Protein AF-A0A962H9C7-F1 (afdb_monomer_lite)

Structure (mmCIF, N/CA/C/O backbone):
data_AF-A0A962H9C7-F1
#
_entry.id   AF-A0A962H9C7-F1
#
loop_
_atom_site.group_PDB
_atom_site.id
_atom_site.type_symbol
_atom_site.label_atom_id
_atom_site.label_alt_id
_atom_site.label_comp_id
_atom_site.label_asym_id
_atom_site.label_entity_id
_atom_site.label_seq_id
_atom_site.pdbx_PDB_ins_code
_atom_site.Cartn_x
_atom_site.Cartn_y
_atom_site.Cartn_z
_atom_site.occupancy
_atom_site.B_iso_or_equiv
_atom_site.auth_seq_id
_atom_site.auth_comp_id
_atom_site.auth_asym_id
_atom_site.auth_atom_id
_atom_site.pdbx_PDB_model_num
ATOM 1 N N . MET A 1 1 ? 4.662 0.613 -4.940 1.00 43.31 1 MET A N 1
ATOM 2 C CA . MET A 1 1 ? 5.338 1.648 -4.141 1.00 43.31 1 MET A CA 1
ATOM 3 C C . MET A 1 1 ? 4.739 1.612 -2.751 1.00 43.31 1 MET A C 1
ATOM 5 O O . MET A 1 1 ? 3.726 2.245 -2.484 1.00 43.31 1 MET A O 1
ATOM 9 N N . GLN A 1 2 ? 5.362 0.805 -1.907 1.00 42.75 2 GLN A N 1
ATOM 10 C CA . GLN A 1 2 ? 5.031 0.553 -0.507 1.00 42.75 2 GLN A CA 1
ATOM 11 C C . GLN A 1 2 ? 5.562 1.663 0.417 1.00 42.75 2 GLN A C 1
ATOM 13 O O . GLN A 1 2 ? 6.045 1.460 1.514 1.00 42.75 2 GLN A O 1
ATOM 18 N N . LEU A 1 3 ? 5.630 2.876 -0.120 1.00 45.88 3 LEU A N 1
ATOM 19 C CA . LEU A 1 3 ? 6.531 3.913 0.368 1.00 45.88 3 LEU A CA 1
ATOM 20 C C . LEU A 1 3 ? 5.908 5.288 0.253 1.00 45.88 3 LEU A C 1
ATOM 22 O O . LEU A 1 3 ? 6.649 6.253 0.153 1.00 45.88 3 LEU A O 1
ATOM 26 N N . ALA A 1 4 ? 4.581 5.410 0.213 1.00 46.88 4 ALA A N 1
ATOM 27 C CA . ALA A 1 4 ? 3.961 6.730 0.154 1.00 46.88 4 ALA A CA 1
ATOM 28 C C . ALA A 1 4 ? 4.518 7.604 1.291 1.00 46.88 4 ALA A C 1
ATOM 30 O O . ALA A 1 4 ? 5.202 8.576 1.006 1.00 46.88 4 ALA A O 1
ATOM 31 N N . ALA A 1 5 ? 4.433 7.161 2.546 1.00 45.62 5 ALA A N 1
ATOM 32 C CA . ALA A 1 5 ? 4.941 7.929 3.683 1.00 45.62 5 ALA A CA 1
ATOM 33 C C . ALA A 1 5 ? 6.451 8.266 3.601 1.00 45.62 5 ALA A C 1
ATOM 35 O O . ALA A 1 5 ? 6.823 9.436 3.620 1.00 45.62 5 ALA A O 1
ATOM 36 N N . LEU A 1 6 ? 7.341 7.274 3.444 1.00 50.47 6 LEU A N 1
ATOM 37 C CA . LEU A 1 6 ? 8.797 7.524 3.454 1.00 50.47 6 LEU A CA 1
ATOM 38 C C . LEU A 1 6 ? 9.328 8.199 2.181 1.00 50.47 6 LEU A C 1
ATOM 40 O O . LEU A 1 6 ? 10.332 8.905 2.233 1.00 50.47 6 LEU A O 1
ATOM 44 N N . SER A 1 7 ? 8.684 7.989 1.032 1.00 49.22 7 SER A N 1
ATOM 45 C CA . SER A 1 7 ? 9.088 8.647 -0.216 1.00 49.22 7 SER A CA 1
ATOM 46 C C . SER A 1 7 ? 8.505 10.047 -0.379 1.00 49.22 7 SER A C 1
ATOM 48 O O . SER A 1 7 ? 9.109 10.834 -1.101 1.00 49.22 7 SER A O 1
ATOM 50 N N . ILE A 1 8 ? 7.385 10.361 0.287 1.00 48.28 8 ILE A N 1
ATOM 51 C CA . ILE A 1 8 ? 6.852 11.728 0.402 1.00 48.28 8 ILE A CA 1
ATOM 52 C C . ILE A 1 8 ? 7.796 12.585 1.253 1.00 48.28 8 ILE A C 1
ATOM 54 O O . ILE A 1 8 ? 8.025 13.743 0.925 1.00 48.28 8 ILE A O 1
ATOM 58 N N . LEU A 1 9 ? 8.408 12.011 2.295 1.00 54.78 9 LEU A N 1
ATOM 59 C CA . LEU A 1 9 ? 9.358 12.725 3.158 1.00 54.78 9 LEU A CA 1
ATOM 60 C C . LEU A 1 9 ? 10.693 13.064 2.479 1.00 54.78 9 LEU A C 1
ATOM 62 O O . LEU A 1 9 ? 11.450 13.886 2.992 1.00 54.78 9 LEU A O 1
ATOM 66 N N . ARG A 1 10 ? 11.013 12.448 1.335 1.00 65.38 10 ARG A N 1
ATOM 67 C CA . ARG A 1 10 ? 12.247 12.740 0.601 1.00 65.38 10 ARG A CA 1
ATOM 68 C C . ARG A 1 10 ? 11.927 13.702 -0.535 1.00 65.38 10 ARG A C 1
ATOM 70 O O . ARG A 1 10 ? 11.278 13.308 -1.503 1.00 65.38 10 ARG A O 1
ATOM 77 N N . SER A 1 11 ? 12.403 14.944 -0.438 1.00 67.31 11 SER A N 1
ATOM 78 C CA . SER A 1 11 ? 12.311 15.888 -1.552 1.00 67.31 11 SER A CA 1
ATOM 79 C C . SER A 1 11 ? 12.990 15.271 -2.776 1.00 67.31 11 SER A C 1
ATOM 81 O O . SER A 1 11 ? 14.157 14.873 -2.748 1.00 67.31 11 SER A O 1
ATOM 83 N N . LYS A 1 12 ? 12.218 15.097 -3.848 1.00 77.19 12 LYS A N 1
ATOM 84 C CA . LYS A 1 12 ? 12.740 14.578 -5.108 1.00 77.19 12 LYS A CA 1
ATOM 85 C C . LYS A 1 12 ? 13.135 15.757 -5.975 1.00 77.19 12 LYS A C 1
ATOM 87 O O . LYS A 1 12 ? 12.318 16.637 -6.234 1.00 77.19 12 LYS A O 1
ATOM 92 N N . GLN A 1 13 ? 14.386 15.761 -6.412 1.00 86.19 13 GLN A N 1
ATOM 93 C CA . GLN A 1 13 ? 14.868 16.752 -7.361 1.00 86.19 13 GLN A CA 1
ATOM 94 C C . GLN A 1 13 ? 14.369 16.404 -8.762 1.00 86.19 13 GLN A C 1
ATOM 96 O O . GLN A 1 13 ? 14.328 15.231 -9.147 1.00 86.19 13 GLN A O 1
ATOM 101 N N . TRP A 1 14 ? 13.982 17.437 -9.501 1.00 88.06 14 TRP A N 1
ATOM 102 C CA . TRP A 1 14 ? 13.680 17.336 -10.920 1.00 88.06 14 TRP A CA 1
ATOM 103 C C . TRP A 1 14 ? 14.985 17.451 -11.701 1.00 88.06 14 TRP A C 1
ATOM 105 O O . TRP A 1 14 ? 15.757 18.382 -11.486 1.00 88.06 14 TRP A O 1
ATOM 115 N N . VAL A 1 15 ? 15.244 16.482 -12.570 1.00 92.19 15 VAL A N 1
ATOM 116 C CA . VAL A 1 15 ? 16.467 16.370 -13.373 1.00 92.19 15 VAL A CA 1
ATOM 117 C C . VAL A 1 15 ? 16.046 16.280 -14.839 1.00 92.19 15 VAL A C 1
ATOM 119 O O . VAL A 1 15 ? 15.012 15.663 -15.113 1.00 92.19 15 VAL A O 1
ATOM 122 N N . PRO A 1 16 ? 16.779 16.892 -15.785 1.00 94.69 16 PRO A N 1
ATOM 123 C CA . PRO A 1 16 ? 16.483 16.740 -17.205 1.00 94.69 16 PRO A CA 1
ATOM 124 C C . PRO A 1 16 ? 16.460 15.264 -17.613 1.00 94.69 16 PRO A C 1
ATOM 126 O O . PRO A 1 16 ? 17.239 14.451 -17.112 1.00 94.69 16 PRO A O 1
ATOM 129 N N . LEU A 1 17 ? 15.545 14.929 -18.517 1.00 92.94 17 LEU A N 1
ATOM 130 C CA . LEU A 1 17 ? 15.476 13.607 -19.125 1.00 92.94 17 LEU A CA 1
ATOM 131 C C . LEU A 1 17 ? 16.722 13.381 -19.998 1.00 92.94 17 LEU A C 1
ATOM 133 O O . LEU A 1 17 ? 17.043 14.226 -20.834 1.00 92.94 17 LEU A O 1
ATOM 137 N N . THR A 1 18 ? 17.423 12.259 -19.825 1.00 93.19 18 THR A N 1
ATOM 138 C CA . THR A 1 18 ? 18.631 11.944 -20.603 1.00 93.19 18 THR A CA 1
ATOM 139 C C . THR A 1 18 ? 18.366 10.879 -21.668 1.00 93.19 18 THR A C 1
ATOM 141 O O . THR A 1 18 ? 17.388 10.130 -21.609 1.00 93.19 18 THR A O 1
ATOM 144 N N . ALA A 1 19 ? 19.264 10.775 -22.654 1.00 92.50 19 ALA A N 1
ATOM 145 C CA . ALA A 1 19 ? 19.220 9.697 -23.643 1.00 92.50 19 ALA A CA 1
ATOM 146 C C . ALA A 1 19 ? 19.352 8.307 -22.985 1.00 92.50 19 ALA A C 1
ATOM 148 O O . ALA A 1 19 ? 18.688 7.360 -23.407 1.00 92.50 19 ALA A O 1
ATOM 149 N N . ASP A 1 20 ? 20.135 8.197 -21.908 1.00 92.50 20 ASP A N 1
ATOM 150 C CA . ASP A 1 20 ? 20.288 6.960 -21.131 1.00 92.50 20 ASP A CA 1
ATOM 151 C C . ASP A 1 20 ? 18.972 6.501 -20.491 1.00 92.50 20 ASP A C 1
ATOM 153 O O . ASP A 1 20 ? 18.710 5.304 -20.367 1.00 92.50 20 ASP A O 1
ATOM 157 N N . ASP A 1 21 ? 18.100 7.437 -20.118 1.00 91.38 21 ASP A N 1
ATOM 158 C CA . ASP A 1 21 ? 16.788 7.088 -19.587 1.00 91.38 21 ASP A CA 1
ATOM 159 C C . ASP A 1 21 ? 15.929 6.420 -20.664 1.00 91.38 21 ASP A C 1
ATOM 161 O O . ASP A 1 21 ? 15.317 5.380 -20.408 1.00 91.38 21 ASP A O 1
ATOM 165 N N . LEU A 1 22 ? 15.932 6.965 -21.883 1.00 91.12 22 LEU A N 1
ATOM 166 C CA . LEU A 1 22 ? 15.202 6.402 -23.020 1.00 91.12 22 LEU A CA 1
ATOM 167 C C . LEU A 1 22 ? 15.725 5.010 -23.389 1.00 91.12 22 LEU A C 1
ATOM 169 O O . LEU A 1 22 ? 14.931 4.087 -23.558 1.00 91.12 22 LEU A O 1
ATOM 173 N N . THR A 1 23 ? 17.047 4.823 -23.428 1.00 90.56 23 THR A N 1
ATOM 174 C CA . THR A 1 23 ? 17.629 3.499 -23.700 1.00 90.56 23 THR A CA 1
ATOM 175 C C . THR A 1 23 ? 17.306 2.498 -22.590 1.00 90.56 23 THR A C 1
ATOM 177 O O . THR A 1 23 ? 17.011 1.334 -22.873 1.00 90.56 23 THR A O 1
ATOM 180 N N . SER A 1 24 ? 17.292 2.931 -21.325 1.00 90.38 24 SER A N 1
ATOM 181 C CA . SER A 1 24 ? 16.884 2.080 -20.203 1.00 90.38 24 SER A CA 1
ATOM 182 C C . SER A 1 24 ? 15.410 1.674 -20.296 1.00 90.38 24 SER A C 1
ATOM 184 O O . SER A 1 24 ? 15.070 0.515 -20.042 1.00 90.38 24 SER A O 1
ATOM 186 N N . LEU A 1 25 ? 14.547 2.604 -20.718 1.00 91.81 25 LEU A N 1
ATOM 187 C CA . LEU A 1 25 ? 13.123 2.373 -20.912 1.00 91.81 25 LEU A CA 1
ATOM 188 C C . LEU A 1 25 ? 12.875 1.362 -22.030 1.00 91.81 25 LEU A C 1
ATOM 190 O O . LEU A 1 25 ? 12.051 0.467 -21.864 1.00 91.81 25 LEU A O 1
ATOM 194 N N . ASP A 1 26 ? 13.616 1.461 -23.127 1.00 91.00 26 ASP A N 1
ATOM 195 C CA . ASP A 1 26 ? 13.499 0.544 -24.258 1.00 91.00 26 ASP A CA 1
ATOM 196 C C . ASP A 1 26 ? 14.028 -0.858 -23.898 1.00 91.00 26 ASP A C 1
ATOM 198 O O . ASP A 1 26 ? 13.371 -1.870 -24.158 1.00 91.00 26 ASP A O 1
ATOM 202 N N . ARG A 1 27 ? 15.168 -0.936 -23.194 1.00 91.25 27 ARG A N 1
ATOM 203 C CA . ARG A 1 27 ? 15.789 -2.206 -22.779 1.00 91.25 27 ARG A CA 1
ATOM 204 C C . ARG A 1 27 ? 14.982 -2.956 -21.719 1.00 91.25 27 ARG A C 1
ATOM 206 O O . ARG A 1 27 ? 14.901 -4.186 -21.745 1.00 91.25 27 ARG A O 1
ATOM 213 N N . GLU A 1 28 ? 14.432 -2.242 -20.740 1.00 94.25 28 GLU A N 1
ATOM 214 C CA . GLU A 1 28 ? 13.771 -2.845 -19.577 1.00 94.25 28 GLU A CA 1
ATOM 215 C C . GLU A 1 28 ? 12.245 -2.723 -19.598 1.00 94.25 28 GLU A C 1
ATOM 217 O O . GLU A 1 28 ? 11.568 -3.379 -18.798 1.00 94.25 28 GLU A O 1
ATOM 222 N N . GLY A 1 29 ? 11.681 -1.950 -20.527 1.00 92.00 29 GLY A N 1
ATOM 223 C CA . GLY A 1 29 ? 10.255 -1.637 -20.587 1.00 92.00 29 GLY A CA 1
ATOM 224 C C . GLY A 1 29 ? 9.371 -2.875 -20.657 1.00 92.00 29 GLY A C 1
ATOM 225 O O . GLY A 1 29 ? 8.399 -2.971 -19.911 1.00 92.00 29 GLY A O 1
ATOM 226 N N . ALA A 1 30 ? 9.745 -3.883 -21.451 1.00 91.56 30 ALA A N 1
ATOM 227 C CA . ALA A 1 30 ? 9.004 -5.144 -21.532 1.00 91.56 30 ALA A CA 1
ATOM 228 C C . ALA A 1 30 ? 8.999 -5.918 -20.196 1.00 91.56 30 ALA A C 1
ATOM 230 O O . ALA A 1 30 ? 7.971 -6.464 -19.782 1.00 91.56 30 ALA A O 1
ATOM 231 N N . ARG A 1 31 ? 10.129 -5.929 -19.472 1.00 90.88 31 ARG A N 1
ATOM 232 C CA . ARG A 1 31 ? 10.239 -6.576 -18.151 1.00 90.88 31 ARG A CA 1
ATOM 233 C C . ARG A 1 31 ? 9.429 -5.822 -17.097 1.00 90.88 31 ARG A C 1
ATOM 235 O O . ARG A 1 31 ? 8.722 -6.454 -16.305 1.00 90.88 31 ARG A O 1
ATOM 242 N N . GLY A 1 32 ? 9.501 -4.490 -17.114 1.00 90.75 32 GLY A N 1
ATOM 243 C CA . GLY A 1 32 ? 8.698 -3.611 -16.266 1.00 90.75 32 GLY A CA 1
ATOM 244 C C . GLY A 1 32 ? 7.202 -3.784 -16.525 1.00 90.75 32 GLY A C 1
ATOM 245 O O . GLY A 1 32 ? 6.432 -3.963 -15.584 1.00 90.75 32 GLY A O 1
ATOM 246 N N . LEU A 1 33 ? 6.788 -3.842 -17.793 1.00 92.81 33 LEU A N 1
ATOM 247 C CA . LEU A 1 33 ? 5.394 -4.021 -18.197 1.00 92.81 33 LEU A CA 1
ATOM 248 C C . LEU A 1 33 ? 4.822 -5.360 -17.720 1.00 92.81 33 LEU A C 1
ATOM 250 O O . LEU A 1 33 ? 3.716 -5.398 -17.168 1.00 92.81 33 LEU A O 1
ATOM 254 N N . ASN A 1 34 ? 5.578 -6.449 -17.885 1.00 92.25 34 ASN A N 1
ATOM 255 C CA . ASN A 1 34 ? 5.168 -7.763 -17.397 1.00 92.25 34 ASN A CA 1
ATOM 256 C C . ASN A 1 34 ? 4.991 -7.747 -15.867 1.00 92.25 34 ASN A C 1
ATOM 258 O O . ASN A 1 34 ? 3.964 -8.186 -15.349 1.00 92.25 34 ASN A O 1
ATOM 262 N N . ASN A 1 35 ? 5.940 -7.152 -15.133 1.00 89.88 35 ASN A N 1
ATOM 263 C CA . ASN A 1 35 ? 5.831 -7.044 -13.678 1.00 89.88 35 ASN A CA 1
ATOM 264 C C . ASN A 1 35 ? 4.650 -6.161 -13.231 1.00 89.88 35 ASN A C 1
ATOM 266 O O . ASN A 1 35 ? 3.899 -6.535 -12.330 1.00 89.88 35 ASN A O 1
ATOM 270 N N . ALA A 1 36 ? 4.440 -5.017 -13.886 1.00 89.81 36 ALA A N 1
ATOM 271 C CA . ALA A 1 36 ? 3.330 -4.115 -13.590 1.00 89.81 36 ALA A CA 1
ATOM 272 C C . ALA A 1 36 ? 1.969 -4.804 -13.786 1.00 89.81 36 ALA A C 1
ATOM 274 O O . ALA A 1 36 ? 1.059 -4.645 -12.967 1.00 89.81 36 ALA A O 1
ATOM 275 N N . THR A 1 37 ? 1.851 -5.601 -14.853 1.00 88.06 37 THR A N 1
ATOM 276 C CA . THR A 1 37 ? 0.629 -6.328 -15.218 1.00 88.06 37 THR A CA 1
ATOM 277 C C . THR A 1 37 ? 0.349 -7.487 -14.271 1.00 88.06 37 THR A C 1
ATOM 279 O O . THR A 1 37 ? -0.762 -7.609 -13.757 1.00 88.06 37 THR A O 1
ATOM 282 N N . MET A 1 38 ? 1.353 -8.328 -14.022 1.00 84.88 38 MET A N 1
ATOM 283 C CA . MET A 1 38 ? 1.187 -9.529 -13.208 1.00 84.88 38 MET A CA 1
ATOM 284 C C . MET A 1 38 ? 1.080 -9.221 -11.720 1.00 84.88 38 MET A C 1
ATOM 286 O O . MET A 1 38 ? 0.366 -9.926 -11.008 1.00 84.88 38 MET A O 1
ATOM 290 N N . HIS A 1 39 ? 1.778 -8.191 -11.242 1.00 84.56 39 HIS A N 1
ATOM 291 C CA . HIS A 1 39 ? 1.959 -7.997 -9.813 1.00 84.56 39 HIS A CA 1
ATOM 292 C C . HIS A 1 39 ? 1.434 -6.656 -9.301 1.00 84.56 39 HIS A C 1
ATOM 294 O O . HIS A 1 39 ? 0.518 -6.653 -8.477 1.00 84.56 39 HIS A O 1
ATOM 300 N N . SER A 1 40 ? 1.950 -5.523 -9.788 1.00 87.06 40 SER A N 1
ATOM 301 C CA . SER A 1 40 ? 1.629 -4.211 -9.201 1.00 87.06 40 SER A CA 1
ATOM 302 C C . SER A 1 40 ? 0.134 -3.881 -9.253 1.00 87.06 40 SER A C 1
ATOM 304 O O . SER A 1 40 ? -0.413 -3.366 -8.279 1.00 87.06 40 SER A O 1
ATOM 306 N N . LEU A 1 41 ? -0.549 -4.226 -10.351 1.00 90.62 41 LEU A N 1
ATOM 307 C CA . LEU A 1 41 ? -2.000 -4.051 -10.462 1.00 90.62 41 LEU A CA 1
ATOM 308 C C . LEU A 1 41 ? -2.788 -4.974 -9.533 1.00 90.62 41 LEU A C 1
ATOM 310 O O . LEU A 1 41 ? -3.755 -4.525 -8.919 1.00 90.62 41 LEU A O 1
ATOM 314 N N . ARG A 1 42 ? -2.377 -6.242 -9.400 1.00 89.56 42 ARG A N 1
ATOM 315 C CA . ARG A 1 42 ? -3.038 -7.193 -8.493 1.00 89.56 42 ARG A CA 1
ATOM 316 C C . ARG A 1 42 ? -2.881 -6.762 -7.041 1.00 89.56 42 ARG A C 1
ATOM 318 O O . ARG A 1 42 ? -3.851 -6.808 -6.295 1.00 89.56 42 ARG A O 1
ATOM 325 N N . LEU A 1 43 ? -1.693 -6.295 -6.655 1.00 87.75 43 LEU A N 1
ATOM 326 C CA . LEU A 1 43 ? -1.433 -5.777 -5.314 1.00 87.75 43 LEU A CA 1
ATOM 327 C C . LEU A 1 43 ? -2.271 -4.525 -5.026 1.00 87.75 43 LEU A C 1
ATOM 329 O O . LEU A 1 43 ? -2.921 -4.452 -3.987 1.00 87.75 43 LEU A O 1
ATOM 333 N N . ALA A 1 44 ? -2.310 -3.563 -5.953 1.00 89.94 44 ALA A N 1
ATOM 334 C CA . ALA A 1 44 ? -3.131 -2.361 -5.800 1.00 89.94 44 ALA A CA 1
ATOM 335 C C . ALA A 1 44 ? -4.629 -2.692 -5.699 1.00 89.94 44 ALA A C 1
ATOM 337 O O . ALA A 1 44 ? -5.323 -2.139 -4.850 1.00 89.94 44 ALA A O 1
ATOM 338 N N . HIS A 1 45 ? -5.110 -3.640 -6.508 1.00 92.19 45 HIS A N 1
ATOM 339 C CA . HIS A 1 45 ? -6.485 -4.125 -6.436 1.00 92.19 45 HIS A CA 1
ATOM 340 C C . HIS A 1 45 ? -6.787 -4.812 -5.098 1.00 92.19 45 HIS A C 1
ATOM 342 O O . HIS A 1 45 ? -7.770 -4.465 -4.453 1.00 92.19 45 HIS A O 1
ATOM 348 N N . ARG A 1 46 ? -5.919 -5.724 -4.633 1.00 89.50 46 ARG A N 1
ATOM 349 C CA . ARG A 1 46 ? -6.053 -6.379 -3.318 1.00 89.50 46 ARG A CA 1
ATOM 350 C C . ARG A 1 46 ? -6.092 -5.361 -2.177 1.00 89.50 46 ARG A C 1
ATOM 352 O O . ARG A 1 46 ? -6.907 -5.507 -1.275 1.00 89.50 46 ARG A O 1
ATOM 359 N N . ARG A 1 47 ? -5.259 -4.315 -2.227 1.00 89.81 47 ARG A N 1
ATOM 360 C CA . ARG A 1 47 ? -5.254 -3.229 -1.230 1.00 89.81 47 ARG A CA 1
ATOM 361 C C . ARG A 1 47 ? -6.553 -2.426 -1.250 1.00 89.81 47 ARG A C 1
ATOM 363 O O . ARG A 1 47 ? -7.129 -2.198 -0.192 1.00 89.81 47 ARG A O 1
ATOM 370 N N . ALA A 1 48 ? -7.042 -2.054 -2.434 1.00 92.81 48 ALA A N 1
ATOM 371 C CA . ALA A 1 48 ? -8.328 -1.373 -2.575 1.00 92.81 48 ALA A CA 1
ATOM 372 C C . ALA A 1 48 ? -9.488 -2.246 -2.066 1.00 92.81 48 ALA A C 1
ATOM 374 O O . ALA A 1 48 ? -10.335 -1.761 -1.324 1.00 92.81 48 ALA A O 1
ATOM 375 N N . TRP A 1 49 ? -9.481 -3.543 -2.390 1.00 93.38 49 TRP A N 1
ATOM 376 C CA . TRP A 1 49 ? -10.473 -4.498 -1.898 1.00 93.38 49 TRP A CA 1
ATOM 377 C C . TRP A 1 49 ? -10.412 -4.661 -0.380 1.00 93.38 49 TRP A C 1
ATOM 379 O O . TRP A 1 49 ? -11.436 -4.574 0.284 1.00 93.38 49 TRP A O 1
ATOM 389 N N . SER A 1 50 ? -9.218 -4.822 0.194 1.00 90.62 50 SER A N 1
ATOM 390 C CA . SER A 1 50 ? -9.040 -4.885 1.646 1.00 90.62 50 SER A CA 1
ATOM 391 C C . SER A 1 50 ? -9.560 -3.619 2.322 1.00 90.62 50 SER A C 1
ATOM 393 O O . SER A 1 50 ? -10.251 -3.718 3.329 1.00 90.62 50 SER A O 1
ATOM 395 N N . ALA A 1 51 ? -9.275 -2.440 1.761 1.00 92.19 51 ALA A N 1
ATOM 396 C CA . ALA A 1 51 ? -9.777 -1.183 2.297 1.00 92.19 51 ALA A CA 1
ATOM 397 C C . ALA A 1 51 ? -11.311 -1.084 2.203 1.00 92.19 51 ALA A C 1
ATOM 399 O O . ALA A 1 51 ? -11.955 -0.599 3.133 1.00 92.19 51 ALA A O 1
ATOM 400 N N . LEU A 1 52 ? -11.900 -1.582 1.115 1.00 95.88 52 LEU A N 1
ATOM 401 C CA . LEU A 1 52 ? -13.348 -1.648 0.946 1.00 95.88 52 LEU A CA 1
ATOM 402 C C . LEU A 1 52 ? -13.996 -2.615 1.948 1.00 95.88 52 LEU A C 1
ATOM 404 O O . LEU A 1 52 ? -15.007 -2.271 2.548 1.00 95.88 52 LEU A O 1
ATOM 408 N N . VAL A 1 53 ? -13.400 -3.789 2.176 1.00 93.56 53 VAL A N 1
ATOM 409 C CA . VAL A 1 53 ? -13.878 -4.770 3.164 1.00 93.56 53 VAL A CA 1
ATOM 410 C C . VAL A 1 53 ? -13.818 -4.189 4.575 1.00 93.56 53 VAL A C 1
ATOM 412 O O . VAL A 1 53 ? -14.808 -4.265 5.296 1.00 93.56 53 VAL A O 1
ATOM 415 N N . THR A 1 54 ? -12.708 -3.552 4.962 1.00 93.69 54 THR A N 1
ATOM 416 C CA . THR A 1 54 ? -12.601 -2.869 6.262 1.00 93.69 54 THR A CA 1
ATOM 417 C C . THR A 1 54 ? -13.675 -1.788 6.408 1.00 93.69 54 THR A C 1
ATOM 419 O O . THR A 1 54 ? -14.320 -1.721 7.449 1.00 93.69 54 THR A O 1
ATOM 422 N N . LEU A 1 55 ? -13.926 -0.986 5.364 1.00 96.19 55 LEU A N 1
ATOM 423 C CA . LEU A 1 55 ? -15.007 0.005 5.370 1.00 96.19 55 LEU A CA 1
ATOM 424 C C . LEU A 1 55 ? -16.384 -0.656 5.528 1.00 96.19 55 LEU A C 1
ATOM 426 O O . LEU A 1 55 ? -17.195 -0.188 6.320 1.00 96.19 55 LEU A O 1
ATOM 430 N N . GLY A 1 56 ? -16.632 -1.759 4.821 1.00 96.31 56 GLY A N 1
ATOM 431 C CA . GLY A 1 56 ? -17.864 -2.537 4.937 1.00 96.31 56 GLY A CA 1
ATOM 432 C C . GLY A 1 56 ? -18.089 -3.069 6.352 1.00 96.31 56 GLY A C 1
ATOM 433 O O . GLY A 1 56 ? -19.196 -2.951 6.867 1.00 96.31 56 GLY A O 1
ATOM 434 N N . ILE A 1 57 ? -17.040 -3.574 7.013 1.00 94.88 57 ILE A N 1
ATOM 435 C CA . ILE A 1 57 ? -17.111 -4.025 8.411 1.00 94.88 57 ILE A CA 1
ATOM 436 C C . ILE A 1 57 ? -17.391 -2.848 9.351 1.00 94.88 57 ILE A C 1
ATOM 438 O O . ILE A 1 57 ? -18.234 -2.983 10.230 1.00 94.88 57 ILE A O 1
ATOM 442 N N . LEU A 1 58 ? -16.757 -1.686 9.149 1.00 95.19 58 LEU A N 1
ATOM 443 C CA . LEU A 1 58 ? -17.038 -0.486 9.948 1.00 95.19 58 LEU A CA 1
ATOM 444 C C . LEU A 1 58 ? -18.497 -0.031 9.798 1.00 95.19 58 LEU A C 1
ATOM 446 O O . LEU A 1 58 ? -19.162 0.237 10.796 1.00 95.19 58 LEU A O 1
ATOM 450 N N . VAL A 1 59 ? -19.017 0.022 8.567 1.00 96.44 59 VAL A N 1
ATOM 451 C CA . VAL A 1 59 ? -20.415 0.398 8.295 1.00 96.44 59 VAL A CA 1
ATOM 452 C C . VAL A 1 59 ? -21.375 -0.624 8.898 1.00 96.44 59 VAL A C 1
ATOM 454 O O . VAL A 1 59 ? -22.337 -0.244 9.561 1.00 96.44 59 VAL A O 1
ATOM 457 N N . PHE A 1 60 ? -21.106 -1.917 8.710 1.00 95.25 60 PHE A N 1
ATOM 458 C CA . PHE A 1 60 ? -21.920 -2.994 9.266 1.00 95.25 60 PHE A CA 1
ATOM 459 C C . PHE A 1 60 ? -21.924 -2.971 10.799 1.00 95.25 60 PHE A C 1
ATOM 461 O O . PHE A 1 60 ? -22.993 -3.035 11.407 1.00 95.25 60 PHE A O 1
ATOM 468 N N . GLY A 1 61 ? -20.750 -2.812 11.414 1.00 93.12 61 GLY A N 1
ATOM 469 C CA . GLY A 1 61 ? -20.571 -2.709 12.858 1.00 93.12 61 GLY A CA 1
ATOM 470 C C . GLY A 1 61 ? -21.307 -1.512 13.448 1.00 93.12 61 GLY A C 1
ATOM 471 O O . GLY A 1 61 ? -22.080 -1.669 14.388 1.00 93.12 61 GLY A O 1
ATOM 472 N N . ALA A 1 62 ? -21.157 -0.327 12.853 1.00 92.94 62 ALA A N 1
ATOM 473 C CA . ALA A 1 62 ? -21.847 0.873 13.318 1.00 92.94 62 ALA A CA 1
ATOM 474 C C . ALA A 1 62 ? -23.370 0.793 13.126 1.00 92.94 62 ALA A C 1
ATOM 476 O O . ALA A 1 62 ? -24.127 1.122 14.036 1.00 92.94 62 ALA A O 1
ATOM 477 N N . ARG A 1 63 ? -23.839 0.358 11.946 1.00 93.88 63 ARG A N 1
ATOM 478 C CA . ARG A 1 63 ? -25.262 0.432 11.578 1.00 93.88 63 ARG A CA 1
ATOM 479 C C . ARG A 1 63 ? -26.096 -0.722 12.121 1.00 93.88 63 ARG A C 1
ATOM 481 O O . ARG A 1 63 ? -27.242 -0.497 12.493 1.00 93.88 63 ARG A O 1
ATOM 488 N N . THR A 1 64 ? -25.543 -1.932 12.121 1.00 93.19 64 THR A N 1
ATOM 489 C CA . THR A 1 64 ? -26.283 -3.165 12.437 1.00 93.19 64 THR A CA 1
ATOM 490 C C . THR A 1 64 ? -26.012 -3.625 13.858 1.00 93.19 64 THR A C 1
ATOM 492 O O . THR A 1 64 ? -26.929 -4.036 14.558 1.00 93.19 64 THR A O 1
ATOM 495 N N . LEU A 1 65 ? -24.750 -3.547 14.289 1.00 90.56 65 LEU A N 1
ATOM 496 C CA . LEU A 1 65 ? -24.320 -4.044 15.596 1.00 90.56 65 LEU A CA 1
ATOM 497 C C . LEU A 1 65 ? -24.237 -2.944 16.657 1.00 90.56 65 LEU A C 1
ATOM 499 O O . LEU A 1 65 ? -23.936 -3.246 17.809 1.00 90.56 65 LEU A O 1
ATOM 503 N N . GLY A 1 66 ? -24.477 -1.683 16.283 1.00 89.56 66 GLY A N 1
ATOM 504 C CA . GLY A 1 66 ? -24.435 -0.546 17.200 1.00 89.56 66 GLY A CA 1
ATOM 505 C C . GLY A 1 66 ? -23.062 -0.347 17.840 1.00 89.56 66 GLY A C 1
ATOM 506 O O . GLY A 1 66 ? -22.979 -0.039 19.026 1.00 89.56 66 GLY A O 1
ATOM 507 N N . TRP A 1 67 ? -21.977 -0.587 17.095 1.00 90.31 67 TRP A N 1
ATOM 508 C CA . TRP A 1 67 ? -20.629 -0.414 17.631 1.00 90.31 67 TRP A CA 1
ATOM 509 C C . TRP A 1 67 ? -20.402 1.033 18.082 1.00 90.31 67 TRP A C 1
ATOM 511 O O . TRP A 1 67 ? -20.625 1.956 17.291 1.00 90.31 67 TRP A O 1
ATOM 521 N N . PRO A 1 68 ? -19.919 1.249 19.320 1.00 88.88 68 PRO A N 1
ATOM 522 C CA . PRO A 1 68 ? -19.542 2.578 19.771 1.00 88.88 68 PRO A CA 1
ATOM 523 C C . PRO A 1 68 ? -18.314 3.073 18.995 1.00 88.88 68 PRO A C 1
ATOM 525 O O . PRO A 1 68 ? -17.559 2.285 18.414 1.00 88.88 68 PRO A O 1
ATOM 528 N N . ALA A 1 69 ? -18.067 4.384 19.028 1.00 87.44 69 ALA A N 1
ATOM 529 C CA . ALA A 1 69 ? -16.901 4.992 18.381 1.00 87.44 69 ALA A CA 1
ATOM 530 C C . ALA A 1 69 ? -15.573 4.359 18.838 1.00 87.44 69 ALA A C 1
ATOM 532 O O . ALA A 1 69 ? -14.681 4.119 18.024 1.00 87.44 69 ALA A O 1
ATOM 533 N N . SER A 1 70 ? -15.474 4.005 20.121 1.00 85.69 70 SER A N 1
ATOM 534 C CA . SER A 1 70 ? -14.320 3.303 20.683 1.00 85.69 70 SER A CA 1
ATOM 535 C C . SER A 1 70 ? -14.126 1.904 20.093 1.00 85.69 70 SER A C 1
ATOM 537 O O . SER A 1 70 ? -13.000 1.530 19.774 1.00 85.69 70 SER A O 1
ATOM 539 N N . GLY A 1 71 ? -15.211 1.162 19.850 1.00 88.44 71 GLY A N 1
ATOM 540 C CA . GLY A 1 71 ? -15.175 -0.136 19.174 1.00 88.44 71 GLY A CA 1
ATOM 541 C C . GLY A 1 71 ? -14.735 -0.030 17.710 1.00 88.44 71 GLY A C 1
ATOM 542 O O . GLY A 1 71 ? -13.913 -0.824 17.254 1.00 88.44 71 GLY A O 1
ATOM 543 N N . LEU A 1 72 ? -15.211 0.992 16.989 1.00 91.19 72 LEU A N 1
ATOM 544 C CA . LEU A 1 72 ? -14.797 1.270 15.606 1.00 91.19 72 LEU A CA 1
ATOM 545 C C . LEU A 1 72 ? -13.304 1.625 15.516 1.00 91.19 72 LEU A C 1
ATOM 547 O O . LEU A 1 72 ? -12.597 1.108 14.648 1.00 91.19 72 LEU A O 1
ATOM 551 N N . LEU A 1 73 ? -12.811 2.471 16.426 1.00 88.00 73 LEU A N 1
ATOM 552 C CA . LEU A 1 73 ? -11.393 2.834 16.510 1.00 88.00 73 LEU A CA 1
ATOM 553 C C . LEU A 1 73 ? -10.517 1.645 16.910 1.00 88.00 73 LEU A C 1
ATOM 555 O O . LEU A 1 73 ? -9.465 1.442 16.304 1.00 88.00 73 LEU A O 1
ATOM 559 N N . ALA A 1 74 ? -10.954 0.834 17.876 1.00 87.06 74 ALA A N 1
ATOM 560 C CA . ALA A 1 74 ? -10.246 -0.374 18.285 1.00 87.06 74 ALA A CA 1
ATOM 561 C C . ALA A 1 74 ? -10.130 -1.370 17.122 1.00 87.06 74 ALA A C 1
ATOM 563 O O . ALA A 1 74 ? -9.035 -1.852 16.831 1.00 87.06 74 ALA A O 1
ATOM 564 N N . PHE A 1 75 ? -11.227 -1.618 16.398 1.00 91.56 75 PHE A N 1
ATOM 565 C CA . PHE A 1 75 ? -11.208 -2.468 15.209 1.00 91.56 75 PHE A CA 1
ATOM 566 C C . PHE A 1 75 ? -10.244 -1.928 14.144 1.00 91.56 75 PHE A C 1
ATOM 568 O O . PHE A 1 75 ? -9.421 -2.677 13.613 1.00 91.56 75 PHE A O 1
ATOM 575 N N . LEU A 1 76 ? -10.289 -0.621 13.864 1.00 92.31 76 LEU A N 1
ATOM 576 C CA . LEU A 1 76 ? -9.388 0.014 12.904 1.00 92.31 76 LEU A CA 1
ATOM 577 C C . LEU A 1 76 ? -7.917 -0.133 13.330 1.00 92.31 76 LEU A C 1
ATOM 579 O O . LEU A 1 76 ? -7.080 -0.513 12.508 1.00 92.31 76 LEU A O 1
ATOM 583 N N . ALA A 1 77 ? -7.609 0.087 14.609 1.00 90.12 77 ALA A N 1
ATOM 584 C CA . ALA A 1 77 ? -6.265 -0.042 15.163 1.00 90.12 77 ALA A CA 1
ATOM 585 C C . ALA A 1 77 ? -5.739 -1.488 15.103 1.00 90.12 77 ALA A C 1
ATOM 587 O O . ALA A 1 77 ? -4.591 -1.701 14.710 1.00 90.12 77 ALA A O 1
ATOM 588 N N . VAL A 1 78 ? -6.577 -2.486 15.406 1.00 91.00 78 VAL A N 1
ATOM 589 C CA . VAL A 1 78 ? -6.236 -3.912 15.249 1.00 91.00 78 VAL A CA 1
ATOM 590 C C . VAL A 1 78 ? -6.017 -4.257 13.775 1.00 91.00 78 VAL A C 1
ATOM 592 O O . VAL A 1 78 ? -5.038 -4.922 13.431 1.00 91.00 78 VAL A O 1
ATOM 595 N N . SER A 1 79 ? -6.876 -3.757 12.881 1.00 92.44 79 SER A N 1
ATOM 596 C CA . SER A 1 79 ? -6.749 -3.982 11.437 1.00 92.44 79 SER A CA 1
ATOM 597 C C . SER A 1 79 ? -5.468 -3.379 10.844 1.00 92.44 79 SER A C 1
ATOM 599 O O . SER A 1 79 ? -4.967 -3.889 9.841 1.00 92.44 79 SER A O 1
ATOM 601 N N . ALA A 1 80 ? -4.928 -2.324 11.467 1.00 92.19 80 ALA A N 1
ATOM 602 C CA . ALA A 1 80 ? -3.647 -1.710 11.123 1.00 92.19 80 ALA A CA 1
ATOM 603 C C . ALA A 1 80 ? -2.452 -2.475 11.711 1.00 92.19 80 ALA A C 1
ATOM 605 O O . ALA A 1 80 ? -1.463 -2.684 11.011 1.00 92.19 80 ALA A O 1
ATOM 606 N N . ALA A 1 81 ? -2.549 -2.931 12.962 1.00 93.62 81 ALA A N 1
ATOM 607 C CA . ALA A 1 81 ? -1.475 -3.660 13.637 1.00 93.62 81 ALA A CA 1
ATOM 608 C C . ALA A 1 81 ? -1.207 -5.036 13.005 1.00 93.62 81 ALA A C 1
ATOM 610 O O . ALA A 1 81 ? -0.061 -5.481 12.920 1.00 93.62 81 ALA A O 1
ATOM 611 N N . LEU A 1 82 ? -2.256 -5.715 12.534 1.00 93.31 82 LEU A N 1
ATOM 612 C CA . LEU A 1 82 ? -2.157 -7.084 12.035 1.00 93.31 82 LEU A CA 1
ATOM 613 C C . LEU A 1 82 ? -1.238 -7.237 10.800 1.00 93.31 82 LEU A C 1
ATOM 615 O O . LEU A 1 82 ? -0.370 -8.112 10.833 1.00 93.31 82 LEU A O 1
ATOM 619 N N . PRO A 1 83 ? -1.321 -6.387 9.753 1.00 92.62 83 PRO A N 1
ATOM 620 C CA . PRO A 1 83 ? -0.337 -6.361 8.670 1.00 92.62 83 PRO A CA 1
ATOM 621 C C . PRO A 1 83 ? 1.111 -6.191 9.138 1.00 92.62 83 PRO A C 1
ATOM 623 O O . PRO A 1 83 ? 2.000 -6.803 8.556 1.00 92.62 83 PRO A O 1
ATOM 626 N N . VAL A 1 84 ? 1.359 -5.399 10.188 1.00 93.81 84 VAL A N 1
ATOM 627 C CA . VAL A 1 84 ? 2.713 -5.191 10.732 1.00 93.81 84 VAL A CA 1
ATOM 628 C C . VAL A 1 84 ? 3.233 -6.458 11.401 1.00 93.81 84 VAL A C 1
ATOM 630 O O . VAL A 1 84 ? 4.360 -6.874 11.132 1.00 93.81 84 VAL A O 1
ATOM 633 N N . LEU A 1 85 ? 2.404 -7.120 12.212 1.00 94.88 85 LEU A N 1
ATOM 634 C CA . LEU A 1 85 ? 2.747 -8.413 12.810 1.00 94.88 85 LEU A CA 1
ATOM 635 C C . LEU A 1 85 ? 3.029 -9.467 11.735 1.00 94.88 85 LEU A C 1
ATOM 637 O O . LEU A 1 85 ? 4.044 -10.163 11.797 1.00 94.88 85 LEU A O 1
ATOM 641 N N . MET A 1 86 ? 2.176 -9.545 10.712 1.00 95.06 86 MET A N 1
ATOM 642 C CA . MET A 1 86 ? 2.384 -10.479 9.608 1.00 95.06 86 MET A CA 1
ATOM 643 C C . MET A 1 86 ? 3.616 -10.144 8.780 1.00 95.06 86 MET A C 1
ATOM 645 O O . MET A 1 86 ? 4.296 -11.054 8.321 1.00 95.06 86 MET A O 1
ATOM 649 N N . ASP A 1 87 ? 3.973 -8.874 8.637 1.00 94.25 87 ASP A N 1
ATOM 650 C CA . ASP A 1 87 ? 5.204 -8.479 7.965 1.00 94.25 87 ASP A CA 1
ATOM 651 C C . ASP A 1 87 ? 6.468 -8.844 8.739 1.00 94.25 87 ASP A C 1
ATOM 653 O O . ASP A 1 87 ? 7.456 -9.225 8.112 1.00 94.25 87 ASP A O 1
ATOM 657 N N . ILE A 1 88 ? 6.439 -8.815 10.076 1.00 95.12 88 ILE A N 1
ATOM 658 C CA . ILE A 1 88 ? 7.532 -9.359 10.898 1.00 95.12 88 ILE A CA 1
ATOM 659 C C . ILE A 1 88 ? 7.724 -10.847 10.583 1.00 95.12 88 ILE A C 1
ATOM 661 O O . ILE A 1 88 ? 8.851 -11.289 10.347 1.00 95.12 88 ILE A O 1
ATOM 665 N N . VAL A 1 89 ? 6.627 -11.608 10.514 1.00 95.75 89 VAL A N 1
ATOM 666 C CA . VAL A 1 89 ? 6.651 -13.041 10.175 1.00 95.75 89 VAL A CA 1
ATOM 667 C C . VAL A 1 89 ? 7.112 -13.269 8.730 1.00 95.75 89 VAL A C 1
ATOM 669 O O . VAL A 1 89 ? 7.991 -14.092 8.480 1.00 95.75 89 VAL A O 1
ATOM 672 N N . ARG A 1 90 ? 6.588 -12.513 7.756 1.00 94.25 90 ARG A N 1
ATOM 673 C CA . ARG A 1 90 ? 7.035 -12.570 6.352 1.00 94.25 90 ARG A CA 1
ATOM 674 C C . ARG A 1 90 ? 8.530 -12.297 6.257 1.00 94.25 90 ARG A C 1
ATOM 676 O O . ARG A 1 90 ? 9.243 -13.010 5.551 1.00 94.25 90 ARG A O 1
ATOM 683 N N . TRP A 1 91 ? 9.010 -11.268 6.951 1.00 93.81 91 TRP A N 1
ATOM 684 C CA . TRP A 1 91 ? 10.407 -10.862 6.910 1.00 93.81 91 TRP A CA 1
ATOM 685 C C . TRP A 1 91 ? 11.327 -11.893 7.552 1.00 93.81 91 TRP A C 1
ATOM 687 O O . TRP A 1 91 ? 12.370 -12.191 6.972 1.00 93.81 91 TRP A O 1
ATOM 697 N N . SER A 1 92 ? 10.937 -12.495 8.677 1.00 95.12 92 SER A N 1
ATOM 698 C CA . SER A 1 92 ? 11.730 -13.551 9.313 1.00 95.12 92 SER A CA 1
ATOM 699 C C . SER A 1 92 ? 11.795 -14.822 8.458 1.00 95.12 92 SER A C 1
ATOM 701 O O . SER A 1 92 ? 12.871 -15.400 8.310 1.00 95.12 92 SER A O 1
ATOM 703 N N . MET A 1 93 ? 10.686 -15.222 7.827 1.00 95.69 93 MET A N 1
ATOM 704 C CA . MET A 1 93 ? 10.608 -16.469 7.056 1.00 95.69 93 MET A CA 1
ATOM 705 C C . MET A 1 93 ? 11.128 -16.348 5.616 1.00 95.69 93 MET A C 1
ATOM 707 O O . MET A 1 93 ? 11.702 -17.295 5.081 1.00 95.69 93 MET A O 1
ATOM 711 N N . ALA A 1 94 ? 10.931 -15.200 4.962 1.00 94.12 94 ALA A N 1
ATOM 712 C CA . ALA A 1 94 ? 11.082 -15.060 3.512 1.00 94.12 94 ALA A CA 1
ATOM 713 C C . ALA A 1 94 ? 11.849 -13.794 3.081 1.00 94.12 94 ALA A C 1
ATOM 715 O O . ALA A 1 94 ? 11.658 -13.285 1.971 1.00 94.12 94 ALA A O 1
ATOM 716 N N . ARG A 1 95 ? 12.784 -13.307 3.910 1.00 94.12 95 ARG A N 1
ATOM 717 C CA . ARG A 1 95 ? 13.575 -12.082 3.661 1.00 94.12 95 ARG A CA 1
ATOM 718 C C . ARG A 1 95 ? 14.141 -11.960 2.242 1.00 94.12 95 ARG A C 1
ATOM 720 O O . ARG A 1 95 ? 14.088 -10.885 1.648 1.00 94.12 95 ARG A O 1
A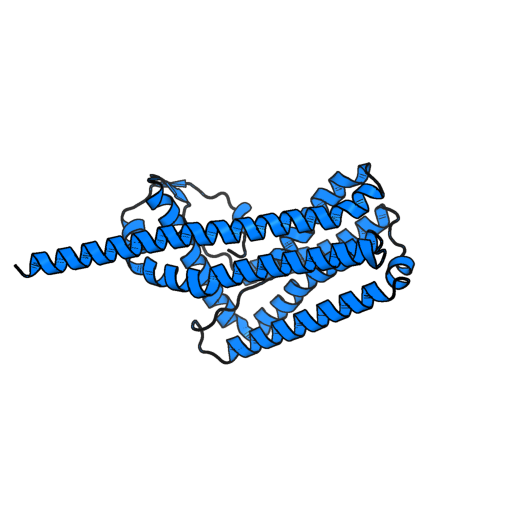TOM 727 N N . ARG A 1 96 ? 14.698 -13.047 1.687 1.00 93.25 96 ARG A N 1
ATOM 728 C CA . ARG A 1 96 ? 15.305 -13.050 0.339 1.00 93.25 96 ARG A CA 1
ATOM 729 C C . ARG A 1 96 ? 14.273 -12.752 -0.756 1.00 93.25 96 ARG A C 1
ATOM 731 O O . ARG A 1 96 ? 14.551 -11.945 -1.642 1.00 93.25 96 ARG A O 1
ATOM 738 N N . TRP A 1 97 ? 13.084 -13.352 -0.666 1.00 92.94 97 TRP A N 1
ATOM 739 C CA . TRP A 1 97 ? 11.979 -13.105 -1.598 1.00 92.94 97 TRP A CA 1
ATOM 740 C C . TRP A 1 97 ? 11.468 -11.673 -1.476 1.00 92.94 97 TRP A C 1
ATOM 742 O O . TRP A 1 97 ? 11.245 -11.030 -2.502 1.00 92.94 97 TRP A O 1
ATOM 752 N N . ILE A 1 98 ? 11.356 -11.151 -0.251 1.00 92.12 98 ILE A N 1
ATOM 753 C CA . ILE A 1 98 ? 10.936 -9.764 -0.011 1.00 92.12 98 ILE A CA 1
ATOM 754 C C . ILE A 1 98 ? 11.918 -8.789 -0.641 1.00 92.12 98 ILE A C 1
ATOM 756 O O . ILE A 1 98 ? 11.514 -7.952 -1.442 1.00 92.12 98 ILE A O 1
ATOM 760 N N . ARG A 1 99 ? 13.218 -8.938 -0.365 1.00 91.75 99 ARG A N 1
ATOM 761 C CA . ARG A 1 99 ? 14.251 -8.056 -0.922 1.00 91.75 99 ARG A CA 1
ATOM 762 C C . ARG A 1 99 ? 14.221 -8.036 -2.451 1.00 91.75 99 ARG A C 1
ATOM 764 O O . ARG A 1 99 ? 14.274 -6.966 -3.053 1.00 91.75 99 ARG A O 1
ATOM 771 N N . TYR A 1 100 ? 14.108 -9.203 -3.087 1.00 91.31 100 TYR A N 1
ATOM 772 C CA . TYR A 1 100 ? 14.043 -9.281 -4.547 1.00 91.31 100 TYR A CA 1
ATOM 773 C C . TYR A 1 100 ? 12.764 -8.638 -5.104 1.00 91.31 100 TYR A C 1
ATOM 775 O O . TYR A 1 100 ? 12.824 -7.855 -6.053 1.00 91.31 100 TYR A O 1
ATOM 783 N N . SER A 1 101 ? 11.612 -8.936 -4.498 1.00 90.75 101 SER A N 1
ATOM 784 C CA . SER A 1 101 ? 10.314 -8.376 -4.902 1.00 90.75 101 SER A CA 1
ATOM 785 C C . SER A 1 101 ? 10.312 -6.857 -4.786 1.00 90.75 101 SER A C 1
ATOM 787 O O . SER A 1 101 ? 9.874 -6.168 -5.703 1.00 90.75 101 SER A O 1
ATOM 789 N N . TYR A 1 102 ? 10.895 -6.344 -3.707 1.00 89.06 102 TYR A N 1
ATOM 790 C CA . TYR A 1 102 ? 10.997 -4.924 -3.425 1.00 89.06 102 TYR A CA 1
ATOM 791 C C . TYR A 1 102 ? 11.850 -4.176 -4.453 1.00 89.06 102 TYR A C 1
ATOM 793 O O . TYR A 1 102 ? 11.406 -3.177 -5.018 1.00 89.06 102 TYR A O 1
ATOM 801 N N . LEU A 1 103 ? 13.048 -4.686 -4.763 1.00 89.56 103 LEU A N 1
ATOM 802 C CA . LEU A 1 103 ? 13.918 -4.101 -5.791 1.00 89.56 103 LEU A CA 1
ATOM 803 C C . LEU A 1 103 ? 13.249 -4.118 -7.170 1.00 89.56 103 LEU A C 1
ATOM 805 O O . LEU A 1 103 ? 13.294 -3.130 -7.904 1.00 89.56 103 LEU A O 1
ATOM 809 N N . ARG A 1 104 ? 12.583 -5.226 -7.509 1.00 90.06 104 ARG A N 1
ATOM 810 C CA . ARG A 1 104 ? 11.869 -5.374 -8.780 1.00 90.06 104 ARG A CA 1
ATOM 811 C C . ARG A 1 104 ? 10.676 -4.422 -8.880 1.00 90.06 104 ARG A C 1
ATOM 813 O O . ARG A 1 104 ? 10.458 -3.824 -9.937 1.00 90.06 104 ARG A O 1
ATOM 820 N N . GLU A 1 105 ? 9.899 -4.274 -7.809 1.00 89.81 105 GLU A N 1
ATOM 821 C CA . GLU A 1 105 ? 8.767 -3.346 -7.749 1.00 89.81 105 GLU A CA 1
ATOM 822 C C . GLU A 1 105 ? 9.237 -1.890 -7.829 1.00 89.81 105 GLU A C 1
ATOM 824 O O . GLU A 1 105 ? 8.653 -1.109 -8.581 1.00 89.81 105 GLU A O 1
ATOM 829 N N . HIS A 1 106 ? 10.314 -1.540 -7.118 1.00 89.50 106 HIS A N 1
ATOM 830 C CA . HIS A 1 106 ? 10.939 -0.219 -7.184 1.00 89.50 106 HIS A CA 1
ATOM 831 C C . HIS A 1 106 ? 11.359 0.124 -8.615 1.00 89.50 106 HIS A C 1
ATOM 833 O O . HIS A 1 106 ? 10.906 1.129 -9.162 1.00 89.50 106 HIS A O 1
ATOM 839 N N . ARG A 1 107 ? 12.108 -0.770 -9.272 1.00 90.19 107 ARG A N 1
ATOM 840 C CA . ARG A 1 107 ? 12.545 -0.576 -10.661 1.00 90.19 107 ARG A CA 1
ATOM 841 C C . ARG A 1 107 ? 11.376 -0.458 -11.635 1.00 90.19 107 ARG A C 1
ATOM 843 O O . ARG A 1 107 ? 11.360 0.408 -12.501 1.00 90.19 107 ARG A O 1
ATOM 850 N N . THR A 1 108 ? 10.357 -1.299 -11.469 1.00 91.62 108 THR A N 1
ATOM 851 C CA . THR A 1 108 ? 9.140 -1.234 -12.294 1.00 91.62 108 THR A CA 1
ATOM 852 C C . THR A 1 108 ? 8.420 0.097 -12.117 1.00 91.62 108 THR A C 1
ATOM 854 O O . THR A 1 108 ? 7.908 0.660 -13.080 1.00 91.62 108 THR A O 1
ATOM 857 N N . HIS A 1 109 ? 8.381 0.620 -10.893 1.00 89.69 109 HIS A N 1
ATOM 858 C CA . HIS A 1 109 ? 7.767 1.908 -10.629 1.00 89.69 109 HIS A CA 1
ATOM 859 C C . HIS A 1 109 ? 8.543 3.066 -11.268 1.00 89.69 109 HIS A C 1
ATOM 861 O O . HIS A 1 109 ? 7.903 3.948 -11.836 1.00 89.69 109 HIS A O 1
ATOM 867 N N . GLU A 1 110 ? 9.878 3.043 -11.228 1.00 90.50 110 GLU A N 1
ATOM 868 C CA . GLU A 1 110 ? 10.723 4.018 -11.932 1.00 90.50 110 GLU A CA 1
ATOM 869 C C . GLU A 1 110 ? 10.452 4.008 -13.439 1.00 90.50 110 GLU A C 1
ATOM 871 O O . GLU A 1 110 ? 10.199 5.064 -14.013 1.00 90.50 110 GLU A O 1
ATOM 876 N N . LEU A 1 111 ? 10.397 2.825 -14.062 1.00 92.94 111 LEU A N 1
ATOM 877 C CA . LEU A 1 111 ? 10.091 2.689 -15.491 1.00 92.94 111 LEU A CA 1
ATOM 878 C C . LEU A 1 111 ? 8.694 3.216 -15.843 1.00 92.94 111 LEU A C 1
ATOM 880 O O . LEU A 1 111 ? 8.523 3.875 -16.863 1.00 92.94 111 LEU A O 1
ATOM 884 N N . LEU A 1 112 ? 7.689 2.959 -14.998 1.00 92.38 112 LEU A N 1
ATOM 885 C CA . LEU A 1 112 ? 6.332 3.482 -15.196 1.00 92.38 112 LEU A CA 1
ATOM 886 C C . LEU A 1 112 ? 6.274 5.010 -15.077 1.00 92.38 112 LEU A C 1
ATOM 888 O O . LEU A 1 112 ? 5.574 5.650 -15.857 1.00 92.38 112 LEU A O 1
ATOM 892 N N . MET A 1 113 ? 6.990 5.591 -14.109 1.00 91.06 113 MET A N 1
ATOM 893 C CA . MET A 1 113 ? 7.091 7.047 -13.957 1.00 91.06 113 MET A CA 1
ATOM 894 C C . MET A 1 113 ? 7.799 7.674 -15.155 1.00 91.06 113 MET A C 1
ATOM 896 O O . MET A 1 113 ? 7.322 8.669 -15.688 1.00 91.06 113 MET A O 1
ATOM 900 N N . LEU A 1 114 ? 8.894 7.066 -15.605 1.00 92.25 114 LEU A N 1
ATOM 901 C CA . LEU A 1 114 ? 9.648 7.540 -16.754 1.00 92.25 114 LEU A CA 1
ATOM 902 C C . LEU A 1 114 ? 8.811 7.475 -18.037 1.00 92.25 114 LEU A C 1
ATOM 904 O O . LEU A 1 114 ? 8.706 8.471 -18.744 1.00 92.25 114 LEU A O 1
ATOM 908 N N . ALA A 1 115 ? 8.142 6.346 -18.295 1.00 93.19 115 ALA A N 1
ATOM 909 C CA . ALA A 1 115 ? 7.229 6.203 -19.430 1.00 93.19 115 ALA A CA 1
ATOM 910 C C . ALA A 1 115 ? 6.127 7.266 -19.414 1.00 93.19 115 ALA A C 1
ATOM 912 O O . ALA A 1 115 ? 5.820 7.857 -20.442 1.00 93.19 115 ALA A O 1
ATOM 913 N N . TRP A 1 116 ? 5.553 7.532 -18.238 1.00 92.12 116 TRP A N 1
ATOM 914 C CA . TRP A 1 116 ? 4.535 8.564 -18.063 1.00 92.12 116 TRP A CA 1
ATOM 915 C C . TRP A 1 116 ? 5.047 9.967 -18.402 1.00 92.12 116 TRP A C 1
ATOM 917 O O . TRP A 1 116 ? 4.317 10.757 -18.993 1.00 92.12 116 TRP A O 1
ATOM 927 N N . GLN A 1 117 ? 6.283 10.287 -18.017 1.00 92.06 117 GLN A N 1
ATOM 928 C CA . GLN A 1 117 ? 6.905 11.589 -18.271 1.00 92.06 117 GLN A CA 1
ATOM 929 C C . GLN A 1 117 ? 7.250 11.764 -19.751 1.00 92.06 117 GLN A C 1
ATOM 931 O O . GLN A 1 117 ? 6.925 12.797 -20.331 1.00 92.06 117 GLN A O 1
ATOM 936 N N . VAL A 1 118 ? 7.811 10.725 -20.376 1.00 92.31 118 VAL A N 1
ATOM 937 C CA . VAL A 1 118 ? 8.147 10.709 -21.808 1.00 92.31 118 VAL A CA 1
ATOM 938 C C . VAL A 1 118 ? 6.893 10.832 -22.676 1.00 92.31 118 VAL A C 1
ATOM 940 O O . VAL A 1 118 ? 6.858 11.658 -23.579 1.00 92.31 118 VAL A O 1
ATOM 943 N N . GLU A 1 119 ? 5.838 10.065 -22.388 1.00 91.56 119 GLU A N 1
ATOM 944 C CA . GLU A 1 119 ? 4.579 10.116 -23.157 1.00 91.56 119 GLU A CA 1
ATOM 945 C C . GLU A 1 119 ? 3.790 11.417 -22.942 1.00 91.56 119 GLU A C 1
ATOM 947 O O . GLU A 1 119 ? 2.877 11.716 -23.706 1.00 91.56 119 GLU A O 1
ATOM 952 N N . ARG A 1 120 ? 4.125 12.194 -21.906 1.00 91.44 120 ARG A N 1
ATOM 953 C CA . ARG A 1 120 ? 3.591 13.543 -21.672 1.00 91.44 120 ARG A CA 1
ATOM 954 C C . ARG A 1 120 ? 4.512 14.652 -22.175 1.00 91.44 120 ARG A C 1
ATOM 956 O O . ARG A 1 120 ? 4.289 15.805 -21.817 1.00 91.44 120 ARG A O 1
ATOM 963 N N . GLU A 1 121 ? 5.544 14.301 -22.942 1.00 92.06 121 GLU A N 1
ATOM 964 C CA . GLU A 1 121 ? 6.508 15.246 -23.518 1.00 92.06 121 GLU A CA 1
ATOM 965 C C . GLU A 1 121 ? 7.176 16.137 -22.456 1.00 92.06 121 GLU A C 1
ATOM 967 O O . GLU A 1 121 ? 7.533 17.289 -22.698 1.00 92.06 121 GLU A O 1
ATOM 972 N N . GLN A 1 122 ? 7.354 15.609 -21.241 1.00 91.69 122 GLN A N 1
ATOM 973 C CA . GLN A 1 122 ? 8.039 16.339 -20.182 1.00 91.69 122 GLN A CA 1
ATOM 974 C C . GLN A 1 122 ? 9.550 16.300 -20.417 1.00 91.69 122 GLN A C 1
ATOM 976 O O . GLN A 1 122 ? 10.140 15.235 -20.586 1.00 91.69 122 GLN A O 1
ATOM 981 N N . SER A 1 123 ? 10.191 17.468 -20.359 1.00 89.88 123 SER A N 1
ATOM 982 C CA . SER A 1 123 ? 11.652 17.606 -20.458 1.00 89.88 123 SER A CA 1
ATOM 983 C C . SER A 1 123 ? 12.391 17.216 -19.174 1.00 89.88 123 SER A C 1
ATOM 985 O O . SER A 1 123 ? 13.616 17.093 -19.167 1.00 89.88 123 SER A O 1
ATOM 987 N N . VAL A 1 124 ? 11.654 17.018 -18.079 1.00 92.56 124 VAL A N 1
ATOM 988 C CA . VAL A 1 124 ? 12.191 16.725 -16.751 1.00 92.56 124 VAL A CA 1
ATOM 989 C C . VAL A 1 124 ? 11.581 15.459 -16.172 1.00 92.56 124 VAL A C 1
ATOM 991 O O . VAL A 1 124 ? 10.407 15.144 -16.377 1.00 92.56 124 VAL A O 1
ATOM 994 N N . ARG A 1 125 ? 12.384 14.762 -15.373 1.00 90.62 125 ARG A N 1
ATOM 995 C CA . ARG A 1 125 ? 11.982 13.597 -14.596 1.00 90.62 125 ARG A CA 1
ATOM 996 C C . ARG A 1 125 ? 12.343 13.737 -13.131 1.00 90.62 125 ARG A C 1
ATOM 998 O O . ARG A 1 125 ? 13.113 14.606 -12.735 1.00 90.62 125 ARG A O 1
ATOM 1005 N N . LEU A 1 126 ? 11.818 12.829 -12.316 1.00 87.00 126 LEU A N 1
ATOM 1006 C CA . LEU A 1 126 ? 12.273 12.710 -10.934 1.00 87.00 126 LEU A CA 1
ATOM 1007 C C . LEU A 1 126 ? 13.633 12.002 -10.911 1.00 87.00 126 LEU A C 1
ATOM 1009 O O . LEU A 1 126 ? 13.829 11.000 -11.609 1.00 87.00 126 LEU A O 1
ATOM 1013 N N . ALA A 1 127 ? 14.560 12.513 -10.099 1.00 86.00 127 ALA A N 1
ATOM 1014 C CA . ALA A 1 127 ? 15.851 11.880 -9.859 1.00 86.00 127 ALA A CA 1
ATOM 1015 C C . ALA A 1 127 ? 15.662 10.413 -9.420 1.00 86.00 127 ALA A C 1
ATOM 1017 O O . ALA A 1 127 ? 14.738 10.120 -8.646 1.00 86.00 127 ALA A O 1
ATOM 1018 N N . PRO A 1 128 ? 16.518 9.485 -9.891 1.00 82.38 128 PRO A N 1
ATOM 1019 C CA . PRO A 1 128 ? 16.435 8.100 -9.463 1.00 82.38 128 PRO A CA 1
ATOM 1020 C C . PRO A 1 128 ? 16.740 8.043 -7.967 1.00 82.38 128 PRO A C 1
ATOM 1022 O O . PRO A 1 128 ? 17.650 8.706 -7.467 1.00 82.38 128 PRO A O 1
ATOM 1025 N N . THR A 1 129 ? 15.952 7.272 -7.230 1.00 80.12 129 THR A N 1
ATOM 1026 C CA . THR A 1 129 ? 16.116 7.158 -5.779 1.00 80.12 129 THR A CA 1
ATOM 1027 C C . THR A 1 129 ? 16.597 5.766 -5.452 1.00 80.12 129 THR A C 1
ATOM 1029 O O . THR A 1 129 ? 16.067 4.797 -5.989 1.00 80.12 129 THR A O 1
ATOM 1032 N N . SER A 1 130 ? 17.547 5.649 -4.525 1.00 82.19 130 SER A N 1
ATOM 1033 C CA . SER A 1 130 ? 17.859 4.346 -3.949 1.00 82.19 130 SER A CA 1
ATOM 1034 C C . SER A 1 130 ? 16.586 3.726 -3.377 1.00 82.19 130 SER A C 1
ATOM 1036 O O . SER A 1 130 ? 15.833 4.398 -2.664 1.00 82.19 130 SER A O 1
ATOM 1038 N N . ALA A 1 131 ? 16.345 2.453 -3.701 1.00 78.81 131 ALA A N 1
ATOM 1039 C CA . ALA A 1 131 ? 15.268 1.695 -3.086 1.00 78.81 131 ALA A CA 1
ATOM 1040 C C . ALA A 1 131 ? 15.463 1.768 -1.560 1.00 78.81 131 ALA A C 1
ATOM 1042 O O . ALA A 1 131 ? 16.541 1.405 -1.070 1.00 78.81 131 ALA A O 1
ATOM 1043 N N . PRO A 1 132 ? 14.493 2.294 -0.797 1.00 75.25 132 PRO A N 1
ATOM 1044 C CA . PRO A 1 132 ? 14.628 2.338 0.649 1.00 75.25 132 PRO A CA 1
ATOM 1045 C C . PRO A 1 132 ? 14.700 0.912 1.184 1.00 75.25 132 PRO A C 1
ATOM 1047 O O . PRO A 1 132 ? 14.153 -0.013 0.596 1.00 75.25 132 PRO A O 1
ATOM 1050 N N . SER A 1 133 ? 15.433 0.691 2.270 1.00 86.06 133 SER A N 1
ATOM 1051 C CA . SER A 1 133 ? 15.596 -0.680 2.740 1.00 86.06 133 SER A CA 1
ATOM 1052 C C . SER A 1 133 ? 14.281 -1.211 3.307 1.00 86.06 133 SER A C 1
ATOM 1054 O O . SER A 1 133 ? 13.607 -0.554 4.109 1.00 86.06 133 SER A O 1
ATOM 1056 N N . GLU A 1 134 ? 13.941 -2.439 2.923 1.00 86.19 134 GLU A N 1
ATOM 1057 C CA . GLU A 1 134 ? 12.738 -3.134 3.374 1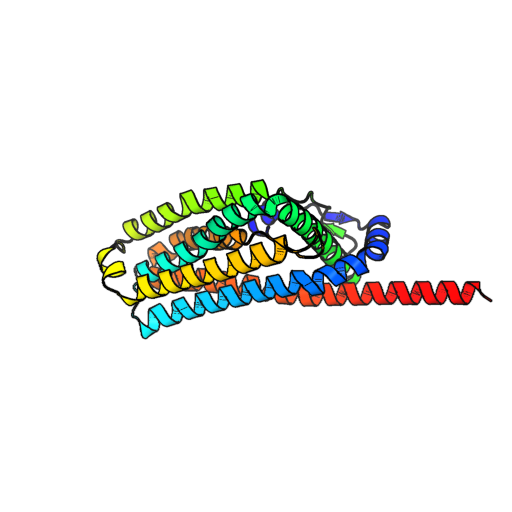.00 86.19 134 GLU A CA 1
ATOM 1058 C C . GLU A 1 134 ? 12.697 -3.217 4.908 1.00 86.19 134 GLU A C 1
ATOM 1060 O O . GLU A 1 134 ? 11.666 -2.962 5.524 1.00 86.19 134 GLU A O 1
ATOM 1065 N N . GLY A 1 135 ? 13.858 -3.440 5.537 1.00 87.81 135 GLY A N 1
ATOM 1066 C CA . GLY A 1 135 ? 13.991 -3.471 6.993 1.00 87.81 135 GLY A CA 1
ATOM 1067 C C . GLY A 1 135 ? 13.729 -2.120 7.667 1.00 87.81 135 GLY A C 1
ATOM 1068 O O . GLY A 1 135 ? 13.103 -2.096 8.718 1.00 87.81 135 GLY A O 1
ATOM 1069 N N . LYS A 1 136 ? 14.141 -0.988 7.069 1.00 87.50 136 LYS A N 1
ATOM 1070 C CA . LYS A 1 136 ? 13.839 0.341 7.639 1.00 87.50 136 LYS A CA 1
ATOM 1071 C C . LYS A 1 136 ? 12.345 0.633 7.574 1.00 87.50 136 LYS A C 1
ATOM 1073 O O . LYS A 1 136 ? 11.798 1.161 8.533 1.00 87.50 136 LYS A O 1
ATOM 1078 N N . THR A 1 137 ? 11.697 0.259 6.471 1.00 85.00 137 THR A N 1
ATOM 1079 C CA . THR A 1 137 ? 10.244 0.424 6.309 1.00 85.00 137 THR A CA 1
ATOM 1080 C C . THR A 1 137 ? 9.493 -0.370 7.378 1.00 85.00 137 THR A C 1
ATOM 1082 O O . THR A 1 137 ? 8.636 0.188 8.058 1.00 85.00 137 THR A O 1
ATOM 1085 N N . LEU A 1 138 ? 9.888 -1.630 7.599 1.00 89.38 138 LEU A N 1
ATOM 1086 C CA . LEU A 1 138 ? 9.316 -2.467 8.651 1.00 89.38 138 LEU A CA 1
ATOM 1087 C C . LEU A 1 138 ? 9.561 -1.889 10.051 1.00 89.38 138 LEU A C 1
ATOM 1089 O O . LEU A 1 138 ? 8.623 -1.794 10.830 1.00 89.38 138 LEU A O 1
ATOM 1093 N N . ILE A 1 139 ? 10.787 -1.456 10.367 1.00 90.69 139 ILE A N 1
ATOM 1094 C CA . ILE A 1 139 ? 11.108 -0.845 11.670 1.00 90.69 139 ILE A CA 1
ATOM 1095 C C . ILE A 1 139 ? 10.228 0.379 11.926 1.00 90.69 139 ILE A C 1
ATOM 1097 O O . ILE A 1 139 ? 9.659 0.500 13.005 1.00 90.69 139 ILE A O 1
ATOM 1101 N N . VAL A 1 140 ? 10.075 1.265 10.939 1.00 88.81 140 VAL A N 1
ATOM 1102 C CA . VAL A 1 140 ? 9.215 2.449 11.071 1.00 88.81 140 VAL A CA 1
ATOM 1103 C C . VAL A 1 140 ? 7.762 2.037 11.297 1.00 88.81 140 VAL A C 1
ATOM 1105 O O . VAL A 1 140 ? 7.127 2.566 12.203 1.00 88.81 140 VAL A O 1
ATOM 1108 N N . ALA A 1 141 ? 7.244 1.057 10.553 1.00 88.56 141 ALA A N 1
ATOM 1109 C CA . ALA A 1 141 ? 5.886 0.558 10.763 1.00 88.56 141 ALA A CA 1
ATOM 1110 C C . ALA A 1 141 ? 5.689 -0.082 12.148 1.00 88.56 141 ALA A C 1
ATOM 1112 O O . ALA A 1 141 ? 4.662 0.148 12.787 1.00 88.56 141 ALA A O 1
ATOM 1113 N N . VAL A 1 142 ? 6.680 -0.829 12.644 1.00 92.25 142 VAL A N 1
ATOM 1114 C CA . VAL A 1 142 ? 6.680 -1.401 13.997 1.00 92.25 142 VAL A CA 1
ATOM 1115 C C . VAL A 1 142 ? 6.670 -0.299 15.046 1.00 92.25 142 VAL A C 1
ATOM 1117 O O . VAL A 1 142 ? 5.806 -0.318 15.913 1.00 92.25 142 VAL A O 1
ATOM 1120 N N . LEU A 1 143 ? 7.557 0.693 14.945 1.00 90.88 143 LEU A N 1
ATOM 1121 C CA . LEU A 1 143 ? 7.592 1.828 15.870 1.00 90.88 143 LEU A CA 1
ATOM 1122 C C . LEU A 1 143 ? 6.266 2.596 15.848 1.00 90.88 143 LEU A C 1
ATOM 1124 O O . LEU A 1 143 ? 5.678 2.837 16.897 1.00 90.88 143 LEU A O 1
ATOM 1128 N N . CYS A 1 144 ? 5.737 2.908 14.665 1.00 88.56 144 CYS A N 1
ATOM 1129 C CA . CYS A 1 144 ? 4.436 3.559 14.538 1.00 88.56 144 CYS A CA 1
ATOM 1130 C C . CYS A 1 144 ? 3.294 2.721 15.115 1.00 88.56 144 CYS A C 1
ATOM 1132 O O . CYS A 1 144 ? 2.359 3.296 15.647 1.00 88.56 144 CYS A O 1
ATOM 1134 N N . THR A 1 145 ? 3.360 1.392 15.061 1.00 90.38 145 THR A N 1
ATOM 1135 C CA . THR A 1 145 ? 2.356 0.517 15.691 1.00 90.38 145 THR A CA 1
ATOM 1136 C C . THR A 1 145 ? 2.514 0.497 17.210 1.00 90.38 145 THR A C 1
ATOM 1138 O O . THR A 1 145 ? 1.527 0.628 17.930 1.00 90.38 145 THR A O 1
ATOM 1141 N N . LEU A 1 146 ? 3.754 0.400 17.700 1.00 92.25 146 LEU A N 1
ATOM 1142 C CA . LEU A 1 146 ? 4.093 0.398 19.125 1.00 92.25 146 LEU A CA 1
ATOM 1143 C C . LEU A 1 146 ? 3.697 1.700 19.822 1.00 92.25 146 LEU A C 1
ATOM 1145 O O . LEU A 1 146 ? 3.249 1.644 20.960 1.00 92.25 146 LEU A O 1
ATOM 1149 N N . PHE A 1 147 ? 3.834 2.850 19.156 1.00 89.12 147 PHE A N 1
ATOM 1150 C CA . PHE A 1 147 ? 3.409 4.150 19.690 1.00 89.12 147 PHE A CA 1
ATOM 1151 C C . PHE A 1 147 ? 1.973 4.521 19.295 1.00 89.12 147 PHE A C 1
ATOM 1153 O O . PHE A 1 147 ? 1.269 5.180 20.056 1.00 89.12 147 PHE A O 1
ATOM 1160 N N . GLY A 1 148 ? 1.512 4.087 18.124 1.00 83.94 148 GLY A N 1
ATOM 1161 C CA . GLY A 1 148 ? 0.184 4.394 17.598 1.00 83.94 148 GLY A CA 1
ATOM 1162 C C . GLY A 1 148 ? -0.930 3.681 18.352 1.00 83.94 148 GLY A C 1
ATOM 1163 O O . GLY A 1 148 ? -1.935 4.311 18.659 1.00 83.94 148 GLY A O 1
ATOM 1164 N N . LEU A 1 149 ? -0.752 2.407 18.720 1.00 85.19 149 LEU A N 1
ATOM 1165 C CA . LEU A 1 149 ? -1.718 1.674 19.549 1.00 85.19 149 LEU A CA 1
ATOM 1166 C C . LEU A 1 149 ? -1.983 2.354 20.905 1.00 85.19 149 LEU A C 1
ATOM 1168 O O . LEU A 1 149 ? -3.146 2.660 21.180 1.00 85.19 149 LEU A O 1
ATOM 1172 N N . PRO A 1 150 ? -0.966 2.644 21.743 1.00 84.50 150 PRO A N 1
ATOM 1173 C CA . PRO A 1 150 ? -1.191 3.364 22.989 1.00 84.50 150 PRO A CA 1
ATOM 1174 C C . PRO A 1 150 ? -1.640 4.805 22.745 1.00 84.50 150 PRO A C 1
ATOM 1176 O O . PRO A 1 150 ? -2.425 5.309 23.535 1.00 84.50 150 PRO A O 1
ATOM 1179 N N . GLY A 1 151 ? -1.229 5.451 21.647 1.00 82.38 151 GLY A N 1
ATOM 1180 C CA . GLY A 1 151 ? -1.736 6.772 21.264 1.00 82.38 151 GLY A CA 1
ATOM 1181 C C . GLY A 1 151 ? -3.243 6.777 20.990 1.00 82.38 151 GLY A C 1
ATOM 1182 O O . GLY A 1 151 ? -3.955 7.642 21.493 1.00 82.38 151 GLY A O 1
ATOM 1183 N N . VAL A 1 152 ? -3.753 5.777 20.262 1.00 78.00 152 VAL A N 1
ATOM 1184 C CA . VAL A 1 152 ? -5.199 5.573 20.070 1.00 78.00 152 VAL A CA 1
ATOM 1185 C C . VAL A 1 152 ? -5.872 5.279 21.409 1.00 78.00 152 VAL A C 1
ATOM 1187 O O . VAL A 1 152 ? -6.915 5.855 21.693 1.00 78.00 152 VAL A O 1
ATOM 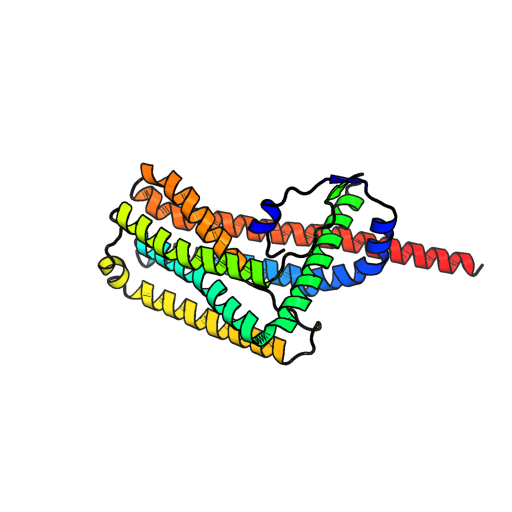1190 N N . GLY A 1 153 ? -5.264 4.450 22.262 1.00 78.19 153 GLY A N 1
ATOM 1191 C CA . GLY A 1 153 ? -5.764 4.195 23.616 1.00 78.19 153 GLY A CA 1
ATOM 1192 C C . GLY A 1 153 ? -5.877 5.468 24.460 1.00 78.19 153 GLY A C 1
ATOM 1193 O O . GLY A 1 153 ? -6.929 5.736 25.028 1.00 78.19 153 GLY A O 1
ATOM 1194 N N . ALA A 1 154 ? -4.832 6.294 24.488 1.00 80.19 154 ALA A N 1
ATOM 1195 C CA . ALA A 1 154 ? -4.817 7.569 25.197 1.00 80.19 154 ALA A CA 1
ATOM 1196 C C . ALA A 1 154 ? -5.859 8.546 24.637 1.00 80.19 154 ALA A C 1
ATOM 1198 O O . ALA A 1 154 ? -6.522 9.233 25.408 1.00 80.19 154 ALA A O 1
ATOM 1199 N N . LEU A 1 155 ? -6.048 8.573 23.314 1.00 74.31 155 LEU A N 1
ATOM 1200 C CA . LEU A 1 155 ? -7.085 9.377 22.668 1.00 74.31 155 LEU A CA 1
ATOM 1201 C C . LEU A 1 155 ? -8.490 8.921 23.081 1.00 74.31 155 LEU A C 1
ATOM 1203 O O . LEU A 1 155 ? -9.337 9.759 23.372 1.00 74.31 155 LEU A O 1
ATOM 1207 N N . LEU A 1 156 ? -8.725 7.609 23.173 1.00 74.81 156 LEU A N 1
ATOM 1208 C CA . LEU A 1 156 ? -9.982 7.069 23.693 1.00 74.81 156 LEU A CA 1
ATOM 1209 C C . LEU A 1 156 ? -10.218 7.488 25.152 1.00 74.81 156 LEU A C 1
ATOM 1211 O O . LEU A 1 156 ? -11.351 7.818 25.495 1.00 74.81 156 LEU A O 1
ATOM 1215 N N . VAL A 1 157 ? -9.176 7.478 25.996 1.00 77.69 157 VAL A N 1
ATOM 1216 C CA . VAL A 1 157 ? -9.277 7.883 27.413 1.00 77.69 157 VAL A CA 1
ATOM 1217 C C . VAL A 1 157 ? -9.569 9.374 27.529 1.00 77.69 157 VAL A C 1
ATOM 1219 O O . VAL A 1 157 ? -10.483 9.770 28.242 1.00 77.69 157 VAL A O 1
ATOM 1222 N N . ALA A 1 158 ? -8.815 10.206 26.808 1.00 72.88 158 ALA A N 1
ATOM 1223 C CA . ALA A 1 158 ? -8.947 11.662 26.850 1.00 72.88 158 ALA A CA 1
ATOM 1224 C C . ALA A 1 158 ? -10.339 12.145 26.423 1.00 72.88 158 ALA A C 1
ATOM 1226 O O . ALA A 1 158 ? -10.773 13.224 26.813 1.00 72.88 158 ALA A O 1
ATOM 1227 N N . LEU A 1 159 ? -11.024 11.342 25.614 1.00 70.88 159 LEU A N 1
ATOM 1228 C CA . LEU A 1 159 ? -12.352 11.634 25.104 1.00 70.88 159 LEU A CA 1
ATOM 1229 C C . LEU A 1 159 ? -13.477 11.042 25.966 1.00 70.88 159 LEU A C 1
ATOM 1231 O O . LEU A 1 159 ? -14.640 11.183 25.603 1.00 70.88 159 LEU A O 1
ATOM 1235 N N . ASP A 1 160 ? -13.140 10.407 27.094 1.00 71.56 160 ASP A N 1
ATOM 1236 C CA . ASP A 1 160 ? -14.068 9.667 27.961 1.00 71.56 160 ASP A CA 1
ATOM 1237 C C . ASP A 1 160 ? -14.844 8.573 27.196 1.00 71.56 160 ASP A C 1
ATOM 1239 O O . ASP A 1 160 ? -15.990 8.233 27.478 1.00 71.56 160 ASP A O 1
ATOM 1243 N N . TRP A 1 161 ? -14.214 8.014 26.156 1.00 69.44 161 TRP A N 1
ATOM 1244 C CA . TRP A 1 161 ? -14.780 6.943 25.325 1.00 69.44 161 TRP A CA 1
ATOM 1245 C C . TRP A 1 161 ? -14.292 5.557 25.755 1.00 69.44 161 TRP A C 1
ATOM 1247 O O . TRP A 1 161 ? -14.649 4.543 25.144 1.00 69.44 161 TRP A O 1
ATOM 1257 N N . THR A 1 162 ? -13.475 5.488 26.806 1.00 60.88 162 THR A N 1
ATOM 1258 C CA . THR A 1 162 ? -12.985 4.247 27.408 1.00 60.88 162 THR A CA 1
ATOM 1259 C C . THR A 1 162 ? -13.942 3.696 28.442 1.00 60.88 162 THR A C 1
ATOM 1261 O O . THR A 1 162 ? -13.620 3.609 29.619 1.00 60.88 162 THR A O 1
ATOM 1264 N N . ASN A 1 163 ? -15.069 3.177 27.977 1.00 64.69 163 ASN A N 1
ATOM 1265 C CA . ASN A 1 163 ? -15.633 2.025 28.655 1.00 64.69 163 ASN A CA 1
ATOM 1266 C C . ASN A 1 163 ? -15.176 0.797 27.877 1.00 64.69 163 ASN A C 1
ATOM 1268 O O . ASN A 1 163 ? -15.821 0.376 26.919 1.00 64.69 163 ASN A O 1
ATOM 1272 N N . LEU A 1 164 ? -14.038 0.216 28.275 1.00 65.19 164 LEU A N 1
ATOM 1273 C CA . LEU A 1 164 ? -13.656 -1.131 27.828 1.00 65.19 164 LEU A CA 1
ATOM 1274 C C . LEU A 1 164 ? -14.824 -2.103 28.047 1.00 65.19 164 LEU A C 1
ATOM 1276 O O . LEU A 1 164 ? -15.068 -2.971 27.217 1.00 65.19 164 LEU A O 1
ATOM 1280 N N . GLU A 1 165 ? -15.610 -1.880 29.097 1.00 71.94 165 GLU A N 1
ATOM 1281 C CA . GLU A 1 165 ? -16.874 -2.569 29.335 1.00 71.94 165 GLU A CA 1
ATOM 1282 C C . GLU A 1 165 ? -17.871 -2.422 28.180 1.00 71.94 165 GLU A C 1
ATOM 1284 O O . GLU A 1 165 ? -18.474 -3.413 27.803 1.00 71.94 165 GLU A O 1
ATOM 1289 N N . GLN A 1 166 ? -18.006 -1.256 27.537 1.00 69.88 166 GLN A N 1
ATOM 1290 C CA . GLN A 1 166 ? -18.871 -1.084 26.356 1.00 69.88 166 GLN A CA 1
ATOM 1291 C C . GLN A 1 166 ? -18.320 -1.803 25.115 1.00 69.88 166 GLN A C 1
ATOM 1293 O O . GLN A 1 166 ? -19.093 -2.307 24.300 1.00 69.88 166 GLN A O 1
ATOM 1298 N N . ILE A 1 167 ? -16.992 -1.872 24.976 1.00 69.19 167 ILE A N 1
ATOM 1299 C CA . ILE A 1 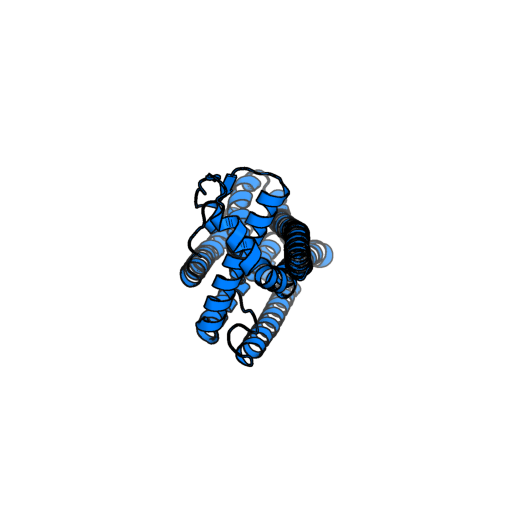167 ? -16.322 -2.631 23.907 1.00 69.19 167 ILE A CA 1
ATOM 1300 C C . ILE A 1 167 ? -16.601 -4.133 24.083 1.00 69.19 167 ILE A C 1
ATOM 1302 O O . ILE A 1 167 ? -16.956 -4.808 23.118 1.00 69.19 167 ILE A O 1
ATOM 1306 N N . TRP A 1 168 ? -16.490 -4.649 25.310 1.00 70.50 168 TRP A N 1
ATOM 1307 C CA . TRP A 1 168 ? -16.710 -6.065 25.626 1.00 70.50 168 TRP A CA 1
ATOM 1308 C C . TRP A 1 168 ? -18.185 -6.450 25.784 1.00 70.50 168 TRP A C 1
ATOM 1310 O O . TRP A 1 168 ? -18.540 -7.596 25.518 1.00 70.50 168 TRP A O 1
ATOM 1320 N N . ALA A 1 169 ? -19.055 -5.507 26.149 1.00 73.25 169 ALA A N 1
ATOM 1321 C CA . ALA A 1 169 ? -20.498 -5.723 26.235 1.00 73.25 169 ALA A CA 1
ATOM 1322 C C . ALA A 1 169 ? -21.108 -6.037 24.863 1.00 73.25 169 ALA A C 1
ATOM 1324 O O . ALA A 1 169 ? -22.114 -6.740 24.771 1.00 73.25 169 ALA A O 1
ATOM 1325 N N . ASN A 1 170 ? -20.491 -5.561 23.778 1.00 80.19 170 ASN A N 1
ATOM 1326 C CA . ASN A 1 170 ? -20.910 -5.908 22.430 1.00 80.19 170 ASN A CA 1
ATOM 1327 C C . ASN A 1 170 ? -20.253 -7.220 21.986 1.00 80.19 170 ASN A C 1
ATOM 1329 O O . ASN A 1 170 ? -19.203 -7.202 21.350 1.00 80.19 170 ASN A O 1
ATOM 1333 N N . TYR A 1 171 ? -20.891 -8.355 22.286 1.00 84.06 171 TYR A N 1
ATOM 1334 C CA . TYR A 1 171 ? -20.399 -9.706 21.966 1.00 84.06 171 TYR A CA 1
ATOM 1335 C C . TYR A 1 171 ? -19.918 -9.881 20.509 1.00 84.06 171 TYR A C 1
ATOM 1337 O O . TYR A 1 171 ? -18.976 -10.628 20.236 1.00 84.06 171 TYR A O 1
ATOM 1345 N N . TYR A 1 172 ? -20.522 -9.164 19.556 1.00 87.69 172 TYR A N 1
ATOM 1346 C CA . TYR A 1 172 ? -20.185 -9.284 18.138 1.00 87.69 172 TYR A CA 1
ATOM 1347 C C . TYR A 1 172 ? -18.879 -8.584 17.744 1.00 87.69 172 TYR A C 1
ATOM 1349 O O . TYR A 1 172 ? -18.247 -8.997 16.771 1.00 87.69 172 TYR A O 1
ATOM 1357 N N . LEU A 1 173 ? -18.446 -7.552 18.475 1.00 87.56 173 LEU A N 1
ATOM 1358 C CA . LEU A 1 173 ? -17.189 -6.848 18.204 1.00 87.56 173 LEU A CA 1
ATOM 1359 C C . LEU A 1 173 ? -15.951 -7.755 18.348 1.00 87.56 173 LEU A C 1
ATOM 1361 O O . LEU A 1 173 ? -15.197 -7.869 17.373 1.00 87.56 173 LEU A O 1
ATOM 1365 N N . PRO A 1 174 ? -15.711 -8.433 19.490 1.00 88.38 174 PRO A N 1
ATOM 1366 C CA . PRO A 1 174 ? -14.569 -9.325 19.631 1.00 88.38 174 PRO A CA 1
ATOM 1367 C C . PRO A 1 174 ? -14.682 -10.536 18.704 1.00 88.38 174 PRO A C 1
ATOM 1369 O O . PRO A 1 174 ? -13.669 -10.952 18.150 1.00 88.38 174 PRO A O 1
ATOM 1372 N N . LEU A 1 175 ? -15.891 -11.055 18.452 1.00 91.12 175 LEU A N 1
ATOM 1373 C CA . LEU A 1 175 ? -16.095 -12.180 17.536 1.00 91.12 175 LEU A CA 1
ATOM 1374 C C . LEU A 1 175 ? -15.716 -11.826 16.088 1.00 91.12 175 LEU A C 1
ATOM 1376 O O . LEU A 1 175 ? -14.971 -12.568 15.448 1.00 91.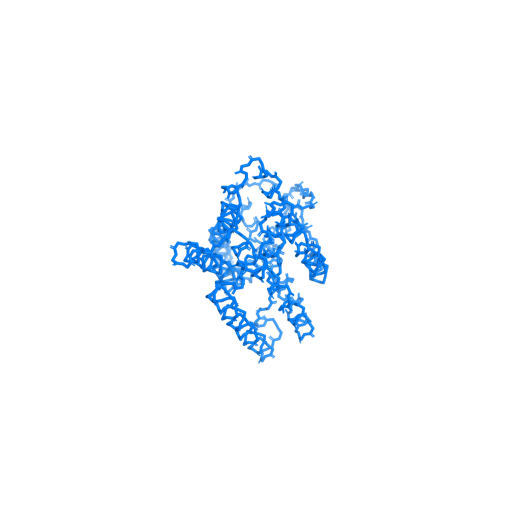12 175 LEU A O 1
ATOM 1380 N N . LEU A 1 176 ? -16.182 -10.684 15.570 1.00 90.81 176 LEU A N 1
ATOM 1381 C CA . LEU A 1 176 ? -15.832 -10.230 14.219 1.00 90.81 176 LEU A CA 1
ATOM 1382 C C . LEU A 1 176 ? -14.360 -9.842 14.109 1.00 90.81 176 LEU A C 1
ATOM 1384 O O . LEU A 1 176 ? -13.725 -10.135 13.096 1.00 90.81 176 LEU A O 1
ATOM 1388 N N . THR A 1 177 ? -13.802 -9.233 15.155 1.00 91.25 177 THR A N 1
ATOM 1389 C CA . THR A 1 177 ? -12.370 -8.920 15.214 1.00 91.25 177 THR A CA 1
ATOM 1390 C C . THR A 1 177 ? -11.542 -10.203 15.175 1.00 91.25 177 THR A C 1
ATOM 1392 O O . THR A 1 177 ? -10.618 -10.305 14.372 1.00 91.25 177 THR A O 1
ATOM 1395 N N . LEU A 1 178 ? -11.907 -11.218 15.964 1.00 93.44 178 LEU A N 1
ATOM 1396 C CA . LEU A 1 178 ? -11.253 -12.524 15.961 1.00 93.44 178 LEU A CA 1
ATOM 1397 C C . LEU A 1 178 ? -11.376 -13.208 14.596 1.00 93.44 178 LEU A C 1
ATOM 1399 O O . LEU A 1 178 ? -10.376 -13.677 14.060 1.00 93.44 178 LEU A O 1
ATOM 1403 N N . GLY A 1 179 ? -12.572 -13.219 14.003 1.00 93.62 179 GLY A N 1
ATOM 1404 C CA . GLY A 1 179 ? -12.798 -13.774 12.668 1.00 93.62 179 GLY A CA 1
ATOM 1405 C C . GLY A 1 179 ? -11.941 -13.088 11.600 1.00 93.62 179 GLY A C 1
ATOM 1406 O O . GLY A 1 179 ? -11.294 -13.763 10.799 1.00 93.62 179 GLY A O 1
ATOM 1407 N N . TYR A 1 180 ? -11.859 -11.755 11.635 1.00 92.38 180 TYR A N 1
ATOM 1408 C CA . TYR A 1 180 ? -10.991 -10.969 10.756 1.00 92.38 180 TYR A CA 1
ATOM 1409 C C . TYR A 1 180 ? -9.507 -11.306 10.960 1.00 92.38 180 TYR A C 1
ATOM 1411 O O . TYR A 1 180 ? -8.771 -11.473 9.982 1.00 92.38 180 TYR A O 1
ATOM 1419 N N . VAL A 1 181 ? -9.072 -11.441 12.218 1.00 93.50 181 VAL A N 1
ATOM 1420 C CA . VAL A 1 181 ? -7.699 -11.822 12.566 1.00 93.50 181 VAL A CA 1
ATOM 1421 C C . VAL A 1 181 ? -7.379 -13.209 12.019 1.00 93.50 181 VAL A C 1
ATOM 1423 O O . VAL A 1 181 ? -6.439 -13.339 11.239 1.00 93.50 181 VAL A O 1
ATOM 1426 N N . VAL A 1 182 ? -8.177 -14.228 12.349 1.00 95.19 182 VAL A N 1
ATOM 1427 C CA . VAL A 1 182 ? -7.960 -15.611 11.892 1.00 95.19 182 VAL A CA 1
ATOM 1428 C C . VAL A 1 182 ? -7.931 -15.682 10.369 1.00 95.19 182 VAL A C 1
ATOM 1430 O O . VAL A 1 182 ? -7.007 -16.266 9.805 1.00 95.19 182 VAL A O 1
ATOM 1433 N N . TRP A 1 183 ? -8.891 -15.048 9.693 1.00 93.69 183 TRP A N 1
ATOM 1434 C CA . TRP A 1 183 ? -8.933 -15.007 8.233 1.00 93.69 183 TRP A CA 1
ATOM 1435 C C . TRP A 1 183 ? -7.657 -14.411 7.633 1.00 93.69 183 TRP A C 1
ATOM 1437 O O . TRP A 1 183 ? -7.057 -14.996 6.728 1.00 93.69 183 TRP A O 1
ATOM 1447 N N . THR A 1 184 ? -7.216 -13.264 8.153 1.00 91.06 184 THR A N 1
ATOM 1448 C CA . THR A 1 184 ? -6.012 -12.583 7.667 1.00 91.06 184 THR A CA 1
ATOM 1449 C C . THR A 1 184 ? -4.766 -13.427 7.916 1.00 91.06 184 THR A C 1
ATOM 1451 O O . THR A 1 184 ? -3.961 -13.585 7.003 1.00 91.06 184 THR A O 1
ATOM 1454 N N . LEU A 1 185 ? -4.636 -14.034 9.101 1.00 93.19 185 LEU A N 1
ATOM 1455 C CA . LEU A 1 185 ? -3.532 -14.940 9.420 1.00 93.19 185 LEU A CA 1
ATOM 1456 C C . LEU A 1 185 ? -3.490 -16.117 8.438 1.00 93.19 185 LEU A C 1
ATOM 1458 O O . LEU A 1 185 ? -2.457 -16.356 7.819 1.00 93.19 185 LEU A O 1
ATOM 1462 N N . VAL A 1 186 ? -4.608 -16.826 8.248 1.00 94.81 186 VAL A N 1
ATOM 1463 C CA . VAL A 1 186 ? -4.690 -17.985 7.342 1.00 94.81 186 VAL A CA 1
ATOM 1464 C C . VAL A 1 186 ? -4.308 -17.594 5.916 1.00 94.81 186 VAL A C 1
ATOM 1466 O O . VAL A 1 186 ? -3.466 -18.254 5.303 1.00 94.81 186 VAL A O 1
ATOM 1469 N N . ARG A 1 187 ? -4.881 -16.501 5.401 1.00 92.62 187 ARG A N 1
ATOM 1470 C CA . ARG A 1 187 ? -4.575 -15.970 4.067 1.00 92.62 187 ARG A CA 1
ATOM 1471 C C . ARG A 1 187 ? -3.089 -15.641 3.923 1.00 92.62 187 ARG A C 1
ATOM 1473 O O . ARG A 1 187 ? -2.459 -16.040 2.947 1.00 92.62 187 ARG A O 1
ATOM 1480 N N . ASP A 1 188 ? -2.526 -14.935 4.894 1.00 91.31 188 ASP A N 1
ATOM 1481 C CA . ASP A 1 188 ? -1.157 -14.434 4.832 1.00 91.31 188 ASP A CA 1
ATOM 1482 C C . ASP A 1 188 ? -0.130 -15.565 4.978 1.00 91.31 188 ASP A C 1
ATOM 1484 O O . ASP A 1 188 ? 0.863 -15.595 4.249 1.00 91.31 188 ASP A O 1
ATOM 1488 N N . PHE A 1 189 ? -0.387 -16.550 5.844 1.00 94.56 189 PHE A N 1
ATOM 1489 C CA . PHE A 1 189 ? 0.434 -17.759 5.936 1.00 94.56 189 PHE A CA 1
ATOM 1490 C C . PHE A 1 189 ? 0.351 -18.616 4.670 1.00 94.56 189 PHE A C 1
ATOM 1492 O O . PHE A 1 189 ? 1.374 -19.159 4.239 1.00 94.56 189 PHE A O 1
ATOM 1499 N N . ALA A 1 190 ? -0.830 -18.730 4.055 1.00 94.06 190 ALA A N 1
ATOM 1500 C CA . ALA A 1 190 ? -0.985 -19.417 2.777 1.00 94.06 190 ALA A CA 1
ATOM 1501 C C . ALA A 1 190 ? -0.170 -18.725 1.673 1.00 94.06 190 ALA A C 1
ATOM 1503 O O . ALA A 1 190 ? 0.562 -19.403 0.950 1.00 94.06 190 ALA A O 1
ATOM 1504 N N . ASP A 1 191 ? -0.211 -17.390 1.599 1.00 90.75 191 ASP A N 1
ATOM 1505 C CA . ASP A 1 191 ? 0.581 -16.603 0.646 1.00 90.75 191 ASP A CA 1
ATOM 1506 C C . ASP A 1 191 ? 2.097 -16.776 0.886 1.00 90.75 191 ASP A C 1
ATOM 1508 O O . ASP A 1 191 ? 2.844 -16.998 -0.071 1.00 90.75 191 ASP A O 1
ATOM 1512 N N . ILE A 1 192 ? 2.567 -16.767 2.143 1.00 93.50 192 ILE A N 1
ATOM 1513 C CA . ILE A 1 192 ? 3.982 -17.030 2.478 1.00 93.50 192 ILE A CA 1
ATOM 1514 C C . ILE A 1 192 ? 4.402 -18.421 1.997 1.00 93.50 192 ILE A C 1
ATOM 1516 O O . ILE A 1 192 ? 5.392 -18.548 1.272 1.00 93.50 192 ILE A O 1
ATOM 1520 N N . ARG A 1 193 ? 3.646 -19.464 2.364 1.00 93.81 193 ARG A N 1
ATOM 1521 C CA . ARG A 1 193 ? 3.950 -20.851 1.977 1.00 93.81 193 ARG A CA 1
ATOM 1522 C C . ARG A 1 193 ? 3.953 -21.019 0.464 1.00 93.81 193 ARG A C 1
ATOM 1524 O O . ARG A 1 193 ? 4.862 -21.636 -0.087 1.00 93.81 193 ARG A O 1
ATOM 1531 N N . TYR A 1 194 ? 2.971 -20.428 -0.210 1.00 92.69 194 TYR A N 1
ATOM 1532 C CA . TYR A 1 194 ? 2.887 -20.441 -1.661 1.00 92.69 194 TYR A CA 1
ATOM 1533 C C . TYR A 1 194 ? 4.115 -19.776 -2.297 1.00 92.69 194 TYR A C 1
ATOM 1535 O O . TYR A 1 194 ? 4.690 -20.333 -3.229 1.00 92.69 194 TYR A O 1
ATOM 1543 N N . VAL A 1 195 ? 4.576 -18.620 -1.811 1.00 90.25 195 VAL A N 1
ATOM 1544 C CA . VAL A 1 195 ? 5.770 -17.969 -2.376 1.00 90.25 195 VAL A CA 1
ATOM 1545 C C . VAL A 1 195 ? 7.048 -18.757 -2.088 1.00 90.25 195 VAL A C 1
ATOM 1547 O O . VAL A 1 195 ? 7.863 -18.927 -2.994 1.00 90.25 195 VAL A O 1
ATOM 1550 N N . MET A 1 196 ? 7.212 -19.267 -0.867 1.00 91.38 196 MET A N 1
ATOM 1551 C CA . MET A 1 196 ? 8.395 -20.041 -0.476 1.00 91.38 196 MET A CA 1
ATOM 1552 C C . MET A 1 196 ? 8.529 -21.359 -1.246 1.00 91.38 196 MET A C 1
ATOM 1554 O O . MET A 1 196 ? 9.645 -21.823 -1.456 1.00 91.38 196 MET A O 1
ATOM 1558 N N . GLY A 1 197 ? 7.419 -21.933 -1.719 1.00 92.12 197 GLY A N 1
ATOM 1559 C CA . GLY A 1 197 ? 7.430 -23.106 -2.596 1.00 92.12 197 GLY A CA 1
ATOM 1560 C C . GLY A 1 197 ? 7.908 -22.836 -4.031 1.00 92.12 197 GLY A C 1
ATOM 1561 O O . GLY A 1 197 ? 7.950 -23.764 -4.832 1.00 92.12 197 GLY A O 1
ATOM 1562 N N . ALA A 1 198 ? 8.237 -21.590 -4.389 1.00 92.06 198 ALA A N 1
ATOM 1563 C CA . ALA A 1 198 ? 8.695 -21.218 -5.724 1.00 92.06 198 ALA A CA 1
ATOM 1564 C C . ALA A 1 198 ? 10.090 -20.575 -5.712 1.00 92.06 198 ALA A C 1
ATOM 1566 O O . ALA A 1 198 ? 10.514 -19.951 -4.736 1.00 92.06 198 ALA A O 1
ATOM 1567 N N . ASN A 1 199 ? 10.783 -20.661 -6.851 1.00 91.69 199 ASN A N 1
ATOM 1568 C CA . ASN A 1 199 ? 12.099 -20.048 -7.029 1.00 91.69 199 ASN A CA 1
ATOM 1569 C C . ASN A 1 199 ? 12.046 -18.527 -6.824 1.00 91.69 199 ASN A C 1
ATOM 1571 O O . ASN A 1 199 ? 11.101 -17.853 -7.254 1.00 91.69 199 ASN A O 1
ATOM 1575 N N . VAL A 1 200 ? 13.092 -17.974 -6.206 1.00 89.31 200 VAL A N 1
ATOM 1576 C CA . VAL A 1 200 ? 13.220 -16.531 -5.965 1.00 89.31 200 VAL A CA 1
ATOM 1577 C C . VAL A 1 200 ? 13.056 -15.763 -7.282 1.00 89.31 200 VAL A C 1
ATOM 1579 O O . VAL A 1 200 ? 13.670 -16.092 -8.293 1.00 89.31 200 VAL A O 1
ATOM 1582 N N . GLY A 1 201 ? 12.194 -14.745 -7.274 1.00 81.44 201 GLY A N 1
ATOM 1583 C CA . GLY A 1 201 ? 11.926 -13.886 -8.430 1.00 81.44 201 GLY A CA 1
ATOM 1584 C C . GLY A 1 201 ? 10.808 -14.352 -9.362 1.00 81.44 201 GLY A C 1
ATOM 1585 O O . GLY A 1 201 ? 10.317 -13.543 -10.154 1.00 81.44 201 GLY A O 1
ATOM 1586 N N . THR A 1 202 ? 10.336 -15.594 -9.226 1.00 84.75 202 THR A N 1
ATOM 1587 C CA . THR A 1 202 ? 9.147 -16.074 -9.955 1.00 84.75 202 THR A CA 1
ATOM 1588 C C . THR A 1 202 ? 7.852 -15.572 -9.323 1.00 84.75 202 THR A C 1
ATOM 1590 O O . THR A 1 202 ? 6.924 -15.173 -10.028 1.00 84.75 202 THR A O 1
ATOM 1593 N N . ARG A 1 203 ? 7.811 -15.538 -7.987 1.00 86.56 203 ARG A N 1
ATOM 1594 C CA . ARG A 1 203 ? 6.692 -15.043 -7.188 1.00 86.56 203 ARG A CA 1
ATOM 1595 C C . ARG A 1 203 ? 7.141 -13.874 -6.330 1.00 86.56 203 ARG A C 1
ATOM 1597 O O . ARG A 1 203 ? 8.278 -13.822 -5.864 1.00 86.56 203 ARG A O 1
ATOM 1604 N N . SER A 1 204 ? 6.226 -12.936 -6.156 1.00 86.06 204 SER A N 1
ATOM 1605 C CA . SER A 1 204 ? 6.444 -11.712 -5.407 1.00 86.06 204 SER A CA 1
ATOM 1606 C C . SER A 1 204 ? 5.859 -11.816 -4.007 1.00 86.06 204 SER A C 1
ATOM 1608 O O . SER A 1 204 ? 4.700 -12.206 -3.857 1.00 86.06 204 SER A O 1
ATOM 1610 N N . LEU A 1 205 ? 6.632 -11.399 -3.013 1.00 89.00 205 LEU A N 1
ATOM 1611 C CA . LEU A 1 205 ? 6.187 -11.224 -1.637 1.00 89.00 205 LEU A CA 1
ATOM 1612 C C . LEU A 1 205 ? 6.588 -9.823 -1.196 1.00 89.00 205 LEU A C 1
ATOM 1614 O O . LEU A 1 205 ? 7.772 -9.496 -1.216 1.00 89.00 205 LEU A O 1
ATOM 1618 N N . CYS A 1 206 ? 5.615 -9.002 -0.825 1.00 86.62 206 CYS A N 1
ATOM 1619 C CA . CYS A 1 206 ? 5.854 -7.611 -0.461 1.00 86.62 206 CYS A CA 1
ATOM 1620 C C . CYS A 1 206 ? 5.276 -7.312 0.927 1.00 86.62 206 CYS A C 1
ATOM 1622 O O . CYS A 1 206 ? 4.422 -8.051 1.413 1.00 86.62 206 CYS A O 1
ATOM 1624 N N . LEU A 1 207 ? 5.752 -6.234 1.551 1.00 88.38 207 LEU A N 1
ATOM 1625 C CA . LEU A 1 207 ? 5.351 -5.826 2.899 1.00 88.38 207 LEU A CA 1
ATOM 1626 C C . LEU A 1 207 ? 3.995 -5.105 2.856 1.00 88.38 207 LEU A C 1
ATOM 1628 O O . LEU A 1 207 ? 3.771 -4.216 2.040 1.00 88.38 207 LEU A O 1
ATOM 1632 N N . GLU A 1 208 ? 3.035 -5.491 3.680 1.00 87.94 208 GLU A N 1
ATOM 1633 C CA . GLU A 1 208 ? 1.720 -4.840 3.744 1.00 87.94 208 GLU A CA 1
ATOM 1634 C C . GLU A 1 208 ? 1.625 -3.736 4.814 1.00 87.94 208 GLU A C 1
ATOM 1636 O O . GLU A 1 208 ? 0.623 -3.017 4.871 1.00 87.94 208 GLU A O 1
ATOM 1641 N N . SER A 1 209 ? 2.684 -3.537 5.603 1.00 86.19 209 SER A N 1
ATOM 1642 C CA . SER A 1 209 ? 2.744 -2.671 6.780 1.00 86.19 209 SER A CA 1
ATOM 1643 C C . SER A 1 209 ? 2.576 -1.181 6.494 1.00 86.19 209 SER A C 1
ATOM 1645 O O . SER A 1 209 ? 2.240 -0.428 7.402 1.00 86.19 209 SER A O 1
ATOM 1647 N N . ASP A 1 210 ? 2.754 -0.722 5.251 1.00 78.69 210 ASP A N 1
ATOM 1648 C CA . ASP A 1 210 ? 2.586 0.705 4.911 1.00 78.69 210 ASP A CA 1
ATOM 1649 C C . ASP A 1 210 ? 1.164 1.192 5.193 1.00 78.69 210 ASP A C 1
ATOM 1651 O O . ASP A 1 210 ? 0.964 2.346 5.554 1.00 78.69 210 ASP A O 1
ATOM 1655 N N . GLY A 1 211 ? 0.173 0.302 5.065 1.00 79.50 211 GLY A N 1
ATOM 1656 C CA . GLY A 1 211 ? -1.212 0.648 5.366 1.00 79.50 211 GLY A CA 1
ATOM 1657 C C . GLY A 1 211 ? -1.432 1.018 6.833 1.00 79.50 211 GLY A C 1
ATOM 1658 O O . GLY A 1 211 ? -2.358 1.768 7.128 1.00 79.50 211 GLY A O 1
ATOM 1659 N N . ALA A 1 212 ? -0.587 0.516 7.737 1.00 84.50 212 ALA A N 1
ATOM 1660 C CA . ALA A 1 212 ? -0.634 0.859 9.151 1.00 84.50 212 ALA A CA 1
ATOM 1661 C C . ALA A 1 212 ? -0.168 2.300 9.388 1.00 84.50 212 ALA A C 1
ATOM 1663 O O . ALA A 1 212 ? -0.789 3.023 10.161 1.00 84.50 212 ALA A O 1
ATOM 1664 N N . LEU A 1 213 ? 0.879 2.735 8.673 1.00 81.31 213 LEU A N 1
ATOM 1665 C CA . LEU A 1 213 ? 1.387 4.108 8.746 1.00 81.31 213 LEU A CA 1
ATOM 1666 C C . LEU A 1 213 ? 0.312 5.113 8.342 1.00 81.31 213 LEU A C 1
ATOM 1668 O O . LEU A 1 213 ? 0.080 6.073 9.072 1.00 81.31 213 LEU A O 1
ATOM 1672 N N . ASP A 1 214 ? -0.374 4.856 7.226 1.00 83.50 214 ASP A N 1
ATOM 1673 C CA . ASP A 1 214 ? -1.461 5.713 6.751 1.00 83.50 214 ASP A CA 1
ATOM 1674 C C . ASP A 1 214 ? -2.587 5.792 7.794 1.00 83.50 214 ASP A C 1
ATOM 1676 O O . ASP A 1 214 ? -3.058 6.880 8.110 1.00 83.50 214 ASP A O 1
ATOM 1680 N N . ILE A 1 215 ? -2.990 4.658 8.385 1.00 85.12 215 ILE A N 1
ATOM 1681 C CA . ILE A 1 215 ? -4.038 4.648 9.415 1.00 85.12 215 ILE A CA 1
ATOM 1682 C C . ILE A 1 215 ? -3.613 5.442 10.646 1.00 85.12 215 ILE A C 1
ATOM 1684 O O . ILE A 1 215 ? -4.369 6.307 11.076 1.00 85.12 215 ILE A O 1
ATOM 1688 N N . TYR A 1 216 ? -2.440 5.170 11.221 1.00 83.38 216 TYR A N 1
ATOM 1689 C CA . TYR A 1 216 ? -2.023 5.837 12.456 1.00 83.38 216 TYR A CA 1
ATOM 1690 C C . TYR A 1 216 ? -1.773 7.332 12.243 1.00 83.38 216 TYR A C 1
ATOM 1692 O O . TYR A 1 216 ? -2.177 8.135 13.080 1.00 83.38 216 TYR A O 1
ATOM 1700 N N . ALA A 1 217 ? -1.176 7.724 11.113 1.00 83.00 217 ALA A N 1
ATOM 1701 C CA . ALA A 1 217 ? -0.959 9.130 10.788 1.00 83.00 217 ALA A CA 1
ATOM 1702 C C . ALA A 1 217 ? -2.285 9.876 10.589 1.00 83.00 217 ALA A C 1
ATOM 1704 O O . ALA A 1 217 ? -2.489 10.934 11.184 1.00 83.00 217 ALA A O 1
ATOM 1705 N N . LEU A 1 218 ? -3.212 9.318 9.801 1.00 85.12 218 LEU A N 1
ATOM 1706 C CA . LEU A 1 218 ? -4.523 9.934 9.589 1.00 85.12 218 LEU A CA 1
ATOM 1707 C C . LEU A 1 218 ? -5.344 9.949 10.883 1.00 85.12 218 LEU A C 1
ATOM 1709 O O . LEU A 1 218 ? -5.970 10.960 11.181 1.00 85.12 218 LEU A O 1
ATOM 1713 N N . ALA A 1 219 ? -5.317 8.877 11.677 1.00 83.81 219 ALA A N 1
ATOM 1714 C CA . ALA A 1 219 ? -6.014 8.819 12.958 1.00 83.81 219 ALA A CA 1
ATOM 1715 C C . ALA A 1 219 ? -5.474 9.853 13.954 1.00 83.81 219 ALA A C 1
ATOM 1717 O O . ALA A 1 219 ? -6.265 10.466 14.660 1.00 83.81 219 ALA A O 1
ATOM 1718 N N . ALA A 1 220 ? -4.161 10.099 13.984 1.00 82.12 220 ALA A N 1
ATOM 1719 C CA . ALA A 1 220 ? -3.576 11.143 14.821 1.00 82.12 220 ALA A CA 1
ATOM 1720 C C . ALA A 1 220 ? -3.993 12.548 14.352 1.00 82.12 220 ALA A C 1
ATOM 1722 O O . ALA A 1 220 ? -4.483 13.344 15.151 1.00 82.12 220 ALA A O 1
ATOM 1723 N N . VAL A 1 221 ? -3.853 12.840 13.053 1.00 84.06 221 VAL A N 1
ATOM 1724 C CA . VAL A 1 221 ? -4.203 14.152 12.477 1.00 84.06 221 VAL A CA 1
ATOM 1725 C C . VAL A 1 221 ? -5.691 14.446 12.646 1.00 84.06 221 VAL A C 1
ATOM 1727 O O . VAL A 1 221 ? -6.061 15.487 13.187 1.00 84.06 221 VAL A O 1
ATOM 1730 N N . PHE A 1 222 ? -6.560 13.527 12.225 1.00 83.56 222 PHE A N 1
ATOM 1731 C CA . PHE A 1 222 ? -7.999 13.715 12.370 1.00 83.56 222 PHE A CA 1
ATOM 1732 C C . PHE A 1 222 ? -8.455 13.596 13.816 1.00 83.56 222 PHE A C 1
ATOM 1734 O O . PHE A 1 222 ? -9.407 14.269 14.179 1.00 83.56 222 PHE A O 1
ATOM 1741 N N . GLY A 1 223 ? -7.777 12.811 14.651 1.00 79.38 223 GLY A N 1
ATOM 1742 C CA . GLY A 1 223 ? -8.051 12.749 16.082 1.00 79.38 223 GLY A CA 1
ATOM 1743 C C . GLY A 1 223 ? -7.996 14.138 16.702 1.00 79.38 223 GLY A C 1
ATOM 1744 O O . GLY A 1 223 ? -8.982 14.570 17.286 1.00 79.38 223 GLY A O 1
ATOM 1745 N N . VAL A 1 224 ? -6.904 14.875 16.466 1.00 83.88 224 VAL A N 1
ATOM 1746 C CA . VAL A 1 224 ? -6.734 16.262 16.933 1.00 83.88 224 VAL A CA 1
ATOM 1747 C C . VAL A 1 224 ? -7.772 17.206 16.318 1.00 83.88 224 VAL A C 1
ATOM 1749 O O . VAL A 1 224 ? -8.380 17.997 17.035 1.00 83.88 224 VAL A O 1
ATOM 1752 N N . LEU A 1 225 ? -8.010 17.118 15.004 1.00 84.31 225 LEU A N 1
ATOM 1753 C CA . LEU A 1 225 ? -8.959 18.000 14.306 1.00 84.31 225 LEU A CA 1
ATOM 1754 C C . LEU A 1 225 ? -10.420 17.770 14.711 1.00 84.31 225 LEU A C 1
ATOM 1756 O O . LEU A 1 225 ? -11.224 18.695 14.637 1.00 84.31 225 LEU A O 1
ATOM 1760 N N . MET A 1 226 ? -10.775 16.546 15.101 1.00 83.88 226 MET A N 1
ATOM 1761 C CA . MET A 1 226 ? -12.141 16.163 15.455 1.00 83.88 226 MET A CA 1
ATOM 1762 C C . MET A 1 226 ? -12.429 16.319 16.957 1.00 83.88 226 MET A C 1
ATOM 1764 O O . MET A 1 226 ? -13.597 16.224 17.331 1.00 83.88 226 MET A O 1
ATOM 1768 N N . LEU A 1 227 ? -11.425 16.609 17.806 1.00 80.00 227 LEU A N 1
ATOM 1769 C CA . LEU A 1 227 ? -11.617 16.876 19.245 1.00 80.00 227 LEU A CA 1
ATOM 1770 C C . LEU A 1 227 ? -12.750 17.887 19.529 1.00 80.00 227 LEU A C 1
ATOM 1772 O O . LEU A 1 227 ? -13.587 17.594 20.383 1.00 80.00 227 LEU A O 1
ATOM 1776 N N . PRO A 1 228 ? -12.867 19.030 18.812 1.00 86.25 228 PRO A N 1
ATOM 1777 C CA . PRO A 1 228 ? -13.918 20.017 19.082 1.00 86.25 228 PRO A CA 1
ATOM 1778 C C . PRO A 1 228 ? -15.340 19.522 18.777 1.00 86.25 228 PRO A C 1
ATOM 1780 O O . PRO A 1 228 ? -16.308 20.125 19.229 1.00 86.25 228 PRO A O 1
ATOM 1783 N N . LEU A 1 229 ? -15.481 18.443 17.999 1.00 85.38 229 LEU A N 1
ATOM 1784 C CA . LEU A 1 229 ? -16.772 17.882 17.585 1.00 85.38 229 LEU A CA 1
ATOM 1785 C C . LEU A 1 229 ? -17.303 16.815 18.560 1.00 85.38 229 LEU A C 1
ATOM 1787 O O . LEU A 1 229 ? -18.364 16.233 18.315 1.00 85.38 229 LEU A O 1
ATOM 1791 N N . GLY A 1 230 ? -16.571 16.530 19.644 1.00 83.81 230 GLY A N 1
ATOM 1792 C CA . GLY A 1 230 ? -16.978 15.588 20.686 1.00 83.81 230 GLY A CA 1
ATOM 1793 C C . GLY A 1 230 ? -17.363 14.208 20.138 1.00 83.81 230 GLY A C 1
ATOM 1794 O O . GLY A 1 230 ? -16.704 13.660 19.251 1.00 83.81 230 GLY A O 1
ATOM 1795 N N . ALA A 1 231 ? -18.459 13.642 20.653 1.00 80.75 231 ALA A N 1
ATOM 1796 C CA . ALA A 1 231 ? -18.924 12.292 20.313 1.00 80.75 231 ALA A CA 1
ATOM 1797 C C . ALA A 1 231 ? -19.263 12.094 18.820 1.00 80.75 231 ALA A C 1
ATOM 1799 O O . ALA A 1 231 ? -19.142 10.987 18.297 1.00 80.75 231 ALA A O 1
ATOM 1800 N N . VAL A 1 232 ? -19.664 13.150 18.104 1.00 86.38 232 VAL A N 1
ATOM 1801 C CA . VAL A 1 232 ? -19.925 13.058 16.657 1.00 86.38 232 VAL A CA 1
ATOM 1802 C C . VAL A 1 232 ? -18.608 12.918 15.895 1.00 86.38 232 VAL A C 1
ATOM 1804 O O . VAL A 1 232 ? -18.486 12.051 15.028 1.00 86.38 232 VAL A O 1
ATOM 1807 N N . GLY A 1 233 ? -17.597 13.711 16.266 1.00 85.38 233 GLY A N 1
ATOM 1808 C CA . GLY A 1 233 ? -16.242 13.597 15.722 1.00 85.38 233 GLY A CA 1
ATOM 1809 C C . GLY A 1 233 ? -15.653 12.199 15.919 1.00 85.38 233 GLY A C 1
ATOM 1810 O O . GLY A 1 233 ? -15.070 11.640 14.990 1.00 85.38 233 GLY A O 1
ATOM 1811 N N . ALA A 1 234 ? -15.907 11.597 17.085 1.00 82.56 234 ALA A N 1
ATOM 1812 C CA . ALA A 1 234 ? -15.569 10.211 17.424 1.00 82.56 234 ALA A CA 1
ATOM 1813 C C . ALA A 1 234 ? -15.985 9.205 16.366 1.00 82.56 234 ALA A C 1
ATOM 1815 O O . ALA A 1 234 ? -15.218 8.341 15.946 1.00 82.56 234 ALA A O 1
ATOM 1816 N N . LEU A 1 235 ? -17.258 9.304 15.995 1.00 87.69 235 LEU A N 1
ATOM 1817 C CA . LEU A 1 235 ? -17.936 8.310 15.197 1.00 87.69 235 LEU A CA 1
ATOM 1818 C C . LEU A 1 235 ? -17.531 8.478 13.738 1.00 87.69 235 LEU A C 1
ATOM 1820 O O . LEU A 1 235 ? -17.332 7.489 13.046 1.00 87.69 235 LEU A O 1
ATOM 1824 N N . VAL A 1 236 ? -17.338 9.723 13.298 1.00 91.31 236 VAL A N 1
ATOM 1825 C CA . VAL A 1 236 ? -16.935 10.079 11.933 1.00 91.31 236 VAL A CA 1
ATOM 1826 C C . VAL A 1 236 ? -15.457 9.764 11.659 1.00 91.31 236 VAL A C 1
ATOM 1828 O O . VAL A 1 236 ? -15.113 9.374 10.541 1.00 91.31 236 VAL A O 1
ATOM 1831 N N . LEU A 1 237 ? -14.584 9.874 12.666 1.00 90.62 237 LEU A N 1
ATOM 1832 C CA . LEU A 1 237 ? -13.133 9.703 12.543 1.00 90.62 237 LEU A CA 1
ATOM 1833 C C . LEU A 1 237 ? -12.707 8.375 11.865 1.00 90.62 237 LEU A C 1
ATOM 1835 O O . LEU A 1 237 ? -11.998 8.445 10.856 1.00 90.62 237 LEU A O 1
ATOM 1839 N N . PRO A 1 238 ? -13.142 7.177 12.319 1.00 91.56 238 PRO A N 1
ATOM 1840 C CA . PRO A 1 238 ? -12.812 5.909 11.660 1.00 91.56 238 PRO A CA 1
ATOM 1841 C C . PRO A 1 238 ? -13.202 5.867 10.181 1.00 91.56 238 PRO A C 1
ATOM 1843 O O . PRO A 1 238 ? -12.447 5.356 9.351 1.00 91.56 238 PRO A O 1
ATOM 1846 N N . PHE A 1 239 ? -14.370 6.421 9.838 1.00 95.44 239 PHE A N 1
ATOM 1847 C CA . PHE A 1 239 ? -14.856 6.443 8.460 1.00 95.44 239 PHE A CA 1
ATOM 1848 C C . PHE A 1 239 ? -14.027 7.377 7.590 1.00 95.44 239 PHE A C 1
ATOM 1850 O O . PHE A 1 239 ? -13.666 6.985 6.486 1.00 95.44 239 PHE A O 1
ATOM 1857 N N . LEU A 1 240 ? -13.678 8.574 8.073 1.00 94.06 240 LEU A N 1
ATOM 1858 C CA . LEU A 1 240 ? -12.830 9.507 7.326 1.00 94.06 240 LEU A CA 1
ATOM 1859 C C . LEU A 1 240 ? -11.455 8.910 7.030 1.00 94.06 240 LEU A C 1
ATOM 1861 O O . LEU A 1 240 ? -11.017 8.927 5.878 1.00 94.06 240 LEU A O 1
ATOM 1865 N N . VAL A 1 241 ? -10.806 8.324 8.043 1.00 92.31 241 VAL A N 1
ATOM 1866 C CA . VAL A 1 241 ? -9.512 7.643 7.880 1.00 92.31 241 VAL A CA 1
ATOM 1867 C C . VAL A 1 241 ? -9.619 6.555 6.811 1.00 92.31 241 VAL A C 1
ATOM 1869 O O . VAL A 1 241 ? -8.808 6.500 5.882 1.00 92.31 241 VAL A O 1
ATOM 1872 N N . GLN A 1 242 ? -10.650 5.712 6.898 1.00 94.44 242 GLN A N 1
ATOM 1873 C CA . GLN A 1 242 ? -10.804 4.587 5.986 1.00 94.44 242 GLN A CA 1
ATOM 1874 C C . GLN A 1 242 ? -11.224 5.009 4.568 1.00 94.44 242 GLN A C 1
ATOM 1876 O O . GLN A 1 242 ? -10.756 4.414 3.595 1.00 94.44 242 GLN A O 1
ATOM 1881 N N . LEU A 1 243 ? -12.053 6.044 4.423 1.00 95.62 243 LEU A N 1
ATOM 1882 C CA . LEU A 1 243 ? -12.449 6.603 3.128 1.00 95.62 243 LEU A CA 1
ATOM 1883 C C . LEU A 1 243 ? -11.261 7.232 2.406 1.00 95.62 243 LEU A C 1
ATOM 1885 O O . LEU A 1 243 ? -11.078 6.978 1.218 1.00 95.62 243 LEU A O 1
ATOM 1889 N N . LEU A 1 244 ? -10.419 7.994 3.107 1.00 93.06 244 LEU A N 1
ATOM 1890 C CA . LEU A 1 244 ? -9.208 8.571 2.518 1.00 93.06 244 LEU A CA 1
ATOM 1891 C C . LEU A 1 244 ? -8.217 7.489 2.100 1.00 93.06 244 LEU A C 1
ATOM 1893 O O . LEU A 1 244 ? -7.672 7.539 0.995 1.00 93.06 244 L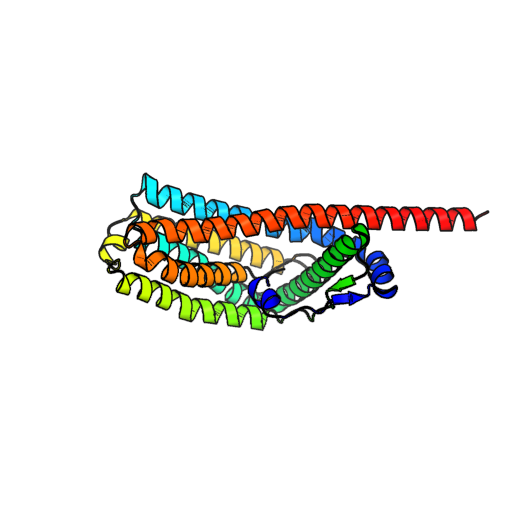EU A O 1
ATOM 1897 N N . ARG A 1 245 ? -8.044 6.457 2.931 1.00 92.00 245 ARG A N 1
ATOM 1898 C CA . ARG A 1 245 ? -7.238 5.284 2.581 1.00 92.00 245 ARG A CA 1
ATOM 1899 C C . ARG A 1 245 ? -7.783 4.569 1.344 1.00 92.00 245 ARG A C 1
ATOM 1901 O O . ARG A 1 245 ? -7.010 4.211 0.452 1.00 92.00 245 ARG A O 1
ATOM 1908 N N . LEU A 1 246 ? -9.097 4.363 1.268 1.00 94.19 246 LEU A N 1
ATOM 1909 C CA . LEU A 1 246 ? -9.746 3.752 0.111 1.00 94.19 246 LEU A CA 1
ATOM 1910 C C . LEU A 1 246 ? -9.561 4.617 -1.142 1.00 94.19 246 LEU A C 1
ATOM 1912 O O . LEU A 1 246 ? -9.145 4.093 -2.174 1.00 94.19 246 LEU A O 1
ATOM 1916 N N . ALA A 1 247 ? -9.791 5.928 -1.043 1.00 94.31 247 ALA A N 1
ATOM 1917 C CA . ALA A 1 247 ? -9.603 6.879 -2.134 1.00 94.31 247 ALA A CA 1
ATOM 1918 C C . ALA A 1 247 ? -8.162 6.846 -2.662 1.00 94.31 247 ALA A C 1
ATOM 1920 O O . ALA A 1 247 ? -7.954 6.740 -3.871 1.00 94.31 247 ALA A O 1
ATOM 1921 N N . TRP A 1 248 ? -7.169 6.827 -1.769 1.00 92.38 248 TRP A N 1
ATOM 1922 C CA . TRP A 1 248 ? -5.762 6.676 -2.135 1.00 92.38 248 TRP A CA 1
ATOM 1923 C C . TRP A 1 248 ? -5.480 5.349 -2.853 1.00 92.38 248 TRP A C 1
ATOM 1925 O O . TRP A 1 248 ? -4.835 5.334 -3.906 1.00 92.38 248 TRP A O 1
ATOM 1935 N N . CYS A 1 249 ? -5.994 4.226 -2.337 1.00 92.06 249 CYS A N 1
ATOM 1936 C CA . CYS A 1 249 ? -5.812 2.911 -2.960 1.00 92.06 249 CYS A CA 1
ATOM 1937 C C . CYS A 1 249 ? -6.448 2.843 -4.357 1.00 92.06 249 CYS A C 1
ATOM 1939 O O . CYS A 1 249 ? -5.833 2.323 -5.292 1.00 92.06 249 CYS A O 1
ATOM 1941 N N . VAL A 1 250 ? -7.659 3.385 -4.508 1.00 94.44 250 VAL A N 1
ATOM 1942 C CA . VAL A 1 250 ? -8.388 3.439 -5.781 1.00 94.44 250 VAL A CA 1
ATOM 1943 C C . VAL A 1 250 ? -7.666 4.342 -6.772 1.00 94.44 250 VAL A C 1
ATOM 1945 O O . VAL A 1 250 ? -7.389 3.911 -7.892 1.00 94.44 250 VAL A O 1
ATOM 1948 N N . TRP A 1 251 ? -7.282 5.552 -6.358 1.00 94.88 251 TRP A N 1
ATOM 1949 C CA . TRP A 1 251 ? -6.486 6.459 -7.181 1.00 94.88 251 TRP A CA 1
ATOM 1950 C C . TRP A 1 251 ? -5.202 5.781 -7.657 1.00 94.88 251 TRP A C 1
ATOM 1952 O O . TRP A 1 251 ? -4.892 5.800 -8.849 1.00 94.88 251 TRP A O 1
ATOM 1962 N N . ARG A 1 252 ? -4.485 5.094 -6.760 1.00 90.25 252 ARG A N 1
ATOM 1963 C CA . ARG A 1 252 ? -3.246 4.397 -7.107 1.00 90.25 252 ARG A CA 1
ATOM 1964 C C . ARG A 1 252 ? -3.477 3.273 -8.111 1.00 90.25 252 ARG A C 1
ATOM 1966 O O . ARG A 1 252 ? -2.669 3.096 -9.024 1.00 90.25 252 ARG A O 1
ATOM 1973 N N . TYR A 1 253 ? -4.552 2.508 -7.945 1.00 93.44 253 TYR A N 1
ATOM 1974 C CA . TYR A 1 253 ? -4.945 1.469 -8.890 1.00 93.44 253 TYR A CA 1
ATOM 1975 C C . TYR A 1 253 ? -5.232 2.059 -10.279 1.00 93.44 253 TYR A C 1
ATOM 1977 O O . TYR A 1 253 ? -4.709 1.558 -11.277 1.00 93.44 253 TYR A O 1
ATOM 1985 N N . VAL A 1 254 ? -5.990 3.157 -10.348 1.00 94.69 254 VAL A N 1
ATOM 1986 C CA . VAL A 1 254 ? -6.293 3.865 -11.602 1.00 94.69 254 VAL A CA 1
ATOM 1987 C C . VAL A 1 254 ? -5.017 4.410 -12.247 1.00 94.69 254 VAL A C 1
ATOM 1989 O O . VAL A 1 254 ? -4.770 4.147 -13.424 1.00 94.69 254 VAL A O 1
ATOM 1992 N N . TRP A 1 255 ? -4.163 5.083 -11.475 1.00 92.81 255 TRP A N 1
ATOM 1993 C CA . TRP A 1 255 ? -2.886 5.610 -11.954 1.00 92.81 255 TRP A CA 1
ATOM 1994 C C . TRP A 1 255 ? -1.993 4.502 -12.529 1.00 92.81 255 TRP A C 1
ATOM 1996 O O . TRP A 1 255 ? -1.478 4.634 -13.637 1.00 92.81 255 TRP A O 1
ATOM 2006 N N . LEU A 1 256 ? -1.868 3.361 -11.836 1.00 91.94 256 LEU A N 1
ATOM 2007 C CA . LEU A 1 256 ? -1.094 2.215 -12.326 1.00 91.94 256 LEU A CA 1
ATOM 2008 C C . LEU A 1 256 ? -1.643 1.663 -13.647 1.00 91.94 256 LEU A C 1
ATOM 2010 O O . LEU A 1 256 ? -0.859 1.271 -14.511 1.00 91.94 256 LEU A O 1
ATOM 2014 N N . ARG A 1 257 ? -2.971 1.636 -13.828 1.00 94.06 257 ARG A N 1
ATOM 2015 C CA . ARG A 1 257 ? -3.584 1.205 -15.096 1.00 94.06 257 ARG A CA 1
ATOM 2016 C C . ARG A 1 257 ? -3.208 2.136 -16.243 1.00 94.06 257 ARG A C 1
ATOM 2018 O O . ARG A 1 257 ? -2.860 1.643 -17.315 1.00 94.06 257 ARG A O 1
ATOM 2025 N N . GLN A 1 258 ? -3.264 3.446 -16.013 1.00 94.12 258 GLN A N 1
ATOM 2026 C CA . GLN A 1 258 ? -2.926 4.447 -17.024 1.00 94.12 258 GLN A CA 1
ATOM 2027 C C . GLN A 1 258 ? -1.423 4.425 -17.350 1.00 94.12 258 GLN A C 1
ATOM 2029 O O . GLN A 1 258 ? -1.052 4.344 -18.518 1.00 94.12 258 GLN A O 1
ATOM 2034 N N . ALA A 1 259 ? -0.550 4.392 -16.337 1.00 89.62 259 ALA A N 1
ATOM 2035 C CA . ALA A 1 259 ? 0.900 4.322 -16.532 1.00 89.62 259 ALA A CA 1
ATOM 2036 C C . ALA A 1 259 ? 1.334 3.042 -17.258 1.00 89.62 259 ALA A C 1
ATOM 2038 O O . ALA A 1 259 ? 2.191 3.078 -18.139 1.00 89.62 259 ALA A O 1
ATOM 2039 N N . ARG A 1 260 ? 0.694 1.905 -16.954 1.00 93.81 260 ARG A N 1
ATOM 2040 C CA . ARG A 1 260 ? 0.910 0.654 -17.690 1.00 93.81 260 ARG A CA 1
ATOM 2041 C C . ARG A 1 260 ? 0.556 0.803 -19.169 1.00 93.81 260 ARG A C 1
ATOM 2043 O O . ARG A 1 260 ? 1.295 0.309 -20.013 1.00 93.81 260 ARG A O 1
ATOM 2050 N N . HIS A 1 261 ? -0.571 1.444 -19.476 1.00 93.12 261 HIS A N 1
ATOM 2051 C CA . HIS A 1 261 ? -0.998 1.654 -20.859 1.00 93.12 261 HIS A CA 1
ATOM 2052 C C . HIS A 1 261 ? 0.039 2.477 -21.641 1.00 93.12 261 HIS A C 1
ATOM 2054 O O . HIS A 1 261 ? 0.442 2.082 -22.734 1.00 93.12 261 HIS A O 1
ATOM 2060 N N . MET A 1 262 ? 0.547 3.557 -21.045 1.00 92.75 262 MET A N 1
ATOM 2061 C CA . MET A 1 262 ? 1.620 4.374 -21.626 1.00 92.75 262 MET A CA 1
ATOM 2062 C C . MET A 1 262 ? 2.893 3.561 -21.887 1.00 92.75 262 MET A C 1
ATOM 2064 O O . MET A 1 262 ? 3.400 3.548 -23.006 1.00 92.75 262 MET A O 1
ATOM 2068 N N . LEU A 1 263 ? 3.350 2.785 -20.899 1.00 93.38 263 LEU A N 1
ATOM 2069 C CA . LEU A 1 263 ? 4.509 1.907 -21.070 1.00 93.38 263 LEU A CA 1
ATOM 2070 C C . LEU A 1 263 ? 4.287 0.866 -22.181 1.00 93.38 263 LEU A C 1
ATOM 2072 O O . LEU A 1 263 ? 5.191 0.609 -22.971 1.00 93.38 263 LEU A O 1
ATOM 2076 N N . SER A 1 264 ? 3.087 0.283 -22.277 1.00 94.38 264 SER A N 1
ATOM 2077 C CA . SER A 1 264 ? 2.773 -0.697 -23.325 1.00 94.38 264 SER A CA 1
ATOM 2078 C C . SER A 1 264 ? 2.816 -0.101 -24.729 1.00 94.38 264 SER A C 1
ATOM 2080 O O . SER A 1 264 ? 3.355 -0.729 -25.639 1.00 94.38 264 SER A O 1
ATOM 2082 N N . ARG A 1 265 ? 2.325 1.134 -24.890 1.00 92.94 265 ARG A N 1
ATOM 2083 C CA . ARG A 1 265 ? 2.383 1.864 -26.158 1.00 92.94 265 ARG A CA 1
ATOM 2084 C C . ARG A 1 265 ? 3.831 2.092 -26.581 1.00 92.94 265 ARG A C 1
ATOM 2086 O O . ARG A 1 265 ? 4.181 1.792 -27.718 1.00 92.94 265 ARG A O 1
ATOM 2093 N N . ARG A 1 266 ? 4.681 2.541 -25.653 1.00 90.81 266 ARG A N 1
ATOM 2094 C CA . ARG A 1 266 ? 6.100 2.793 -25.922 1.00 90.81 266 ARG A CA 1
ATOM 2095 C C . ARG A 1 266 ? 6.852 1.532 -26.338 1.00 90.81 266 ARG A C 1
ATOM 2097 O O . ARG A 1 266 ? 7.555 1.547 -27.343 1.00 90.81 266 ARG A O 1
ATOM 2104 N N . VAL A 1 267 ? 6.659 0.432 -25.607 1.00 92.31 267 VAL A N 1
ATOM 2105 C CA . VAL A 1 267 ? 7.286 -0.861 -25.931 1.00 92.31 267 VAL A CA 1
ATOM 2106 C C . VAL A 1 267 ? 6.880 -1.327 -27.333 1.00 92.31 267 VAL A C 1
ATOM 2108 O O . VAL A 1 267 ? 7.727 -1.793 -28.090 1.00 92.31 267 VAL A O 1
ATOM 2111 N N . HIS A 1 268 ? 5.611 -1.154 -27.710 1.00 92.25 268 HIS A N 1
ATOM 2112 C CA . HIS A 1 268 ? 5.133 -1.522 -29.041 1.00 92.25 268 HIS A CA 1
ATOM 2113 C C . HIS A 1 268 ? 5.727 -0.641 -30.156 1.00 92.25 268 HIS A C 1
ATOM 2115 O O . HIS A 1 268 ? 6.146 -1.149 -31.198 1.00 92.25 268 HIS A O 1
ATOM 2121 N N . LEU A 1 269 ? 5.827 0.674 -29.932 1.00 90.12 269 LEU A N 1
ATOM 2122 C CA . LEU A 1 269 ? 6.474 1.599 -30.871 1.00 90.12 269 LEU A CA 1
ATOM 2123 C C . LEU A 1 269 ? 7.955 1.260 -31.076 1.00 90.12 269 LEU A C 1
ATOM 2125 O O . LEU A 1 269 ? 8.427 1.240 -32.209 1.00 90.12 269 LEU A O 1
ATOM 2129 N N . HIS A 1 270 ? 8.674 0.928 -30.004 1.00 89.31 270 HIS A N 1
ATOM 2130 C CA . HIS A 1 270 ? 10.073 0.521 -30.106 1.00 89.31 270 HIS A CA 1
ATOM 2131 C C . HIS A 1 270 ? 10.222 -0.775 -30.917 1.00 89.31 270 HIS A C 1
ATOM 2133 O O . HIS A 1 270 ? 10.997 -0.823 -31.865 1.00 89.31 270 HIS A O 1
ATOM 2139 N N . GLN A 1 271 ? 9.414 -1.800 -30.624 1.00 89.75 271 GLN A N 1
ATOM 2140 C CA . GLN A 1 271 ? 9.445 -3.072 -31.357 1.00 89.75 271 GLN A CA 1
ATOM 2141 C C . GLN A 1 271 ? 9.152 -2.906 -32.854 1.00 89.75 271 GLN A C 1
ATOM 2143 O O . GLN A 1 271 ? 9.818 -3.521 -33.685 1.00 89.75 271 GLN A O 1
ATOM 2148 N N . THR A 1 272 ? 8.177 -2.066 -33.209 1.00 91.38 272 THR A N 1
ATOM 2149 C CA . THR A 1 272 ? 7.839 -1.795 -34.616 1.00 91.38 272 THR A CA 1
ATOM 2150 C C . THR A 1 272 ? 8.925 -0.990 -35.329 1.00 91.38 272 THR A C 1
ATOM 2152 O O . THR A 1 272 ? 9.235 -1.289 -36.481 1.00 91.38 272 THR A O 1
ATOM 2155 N N . ALA A 1 273 ? 9.551 -0.022 -34.653 1.00 90.06 273 ALA A N 1
ATOM 2156 C CA . ALA A 1 273 ? 10.693 0.713 -35.191 1.00 90.06 273 ALA A CA 1
ATOM 2157 C C . ALA A 1 273 ? 11.900 -0.209 -35.433 1.00 90.06 273 ALA A C 1
ATOM 2159 O O . ALA A 1 273 ? 12.476 -0.180 -36.519 1.00 90.06 273 ALA A O 1
ATOM 2160 N N . SER A 1 274 ? 12.233 -1.084 -34.476 1.00 89.00 274 SER A N 1
ATOM 2161 C CA . SER A 1 274 ? 13.307 -2.073 -34.635 1.00 89.00 274 SER A CA 1
ATOM 2162 C C . SER A 1 274 ? 13.027 -3.047 -35.780 1.00 89.00 274 SER A C 1
ATOM 2164 O O . SER A 1 274 ? 13.924 -3.338 -36.564 1.00 89.00 274 SER A O 1
ATOM 2166 N N . ALA A 1 275 ? 11.783 -3.516 -35.921 1.00 90.62 275 ALA A N 1
ATOM 2167 C CA . ALA A 1 275 ? 11.399 -4.409 -37.013 1.00 90.62 275 ALA A CA 1
ATOM 2168 C C . ALA A 1 275 ? 11.546 -3.743 -38.392 1.00 90.62 275 ALA A C 1
ATOM 2170 O O . ALA A 1 275 ? 12.066 -4.360 -39.317 1.00 90.62 275 ALA A O 1
ATOM 2171 N N . ARG A 1 276 ? 11.143 -2.470 -38.527 1.00 93.12 276 ARG A N 1
ATOM 2172 C CA . ARG A 1 276 ? 11.316 -1.705 -39.775 1.00 93.12 276 ARG A CA 1
ATOM 2173 C C . ARG A 1 276 ? 12.784 -1.451 -40.105 1.00 93.12 276 ARG A C 1
ATOM 2175 O O . ARG A 1 276 ? 13.160 -1.570 -41.263 1.00 93.12 276 ARG A O 1
ATOM 2182 N N . ALA A 1 277 ? 13.601 -1.127 -39.103 1.00 90.81 277 ALA A N 1
ATOM 2183 C CA . ALA A 1 277 ? 15.035 -0.914 -39.292 1.00 90.81 277 ALA A CA 1
ATOM 2184 C C . ALA A 1 277 ? 15.748 -2.189 -39.771 1.00 90.81 277 ALA A C 1
ATOM 2186 O O . ALA A 1 277 ? 16.622 -2.112 -40.626 1.00 90.81 277 ALA A O 1
ATOM 2187 N N . LEU A 1 278 ? 15.347 -3.358 -39.260 1.00 91.69 278 LEU A N 1
ATOM 2188 C CA . LEU A 1 278 ? 15.876 -4.647 -39.713 1.00 91.69 278 LEU A CA 1
ATOM 2189 C C . LEU A 1 278 ? 15.423 -5.001 -41.133 1.00 91.69 278 LEU A C 1
ATOM 2191 O O . LEU A 1 278 ? 16.220 -5.531 -41.896 1.00 91.69 278 LEU A O 1
ATOM 2195 N N . ALA A 1 279 ? 14.172 -4.696 -41.493 1.00 90.56 279 ALA A N 1
ATOM 2196 C CA . ALA A 1 279 ? 13.663 -4.934 -42.842 1.00 90.56 279 ALA A CA 1
ATOM 2197 C C . ALA A 1 279 ? 14.376 -4.058 -43.886 1.00 90.56 279 ALA A C 1
ATOM 2199 O O . ALA A 1 279 ? 14.829 -4.576 -44.894 1.00 90.56 279 ALA A O 1
ATOM 2200 N N . GLY A 1 280 ? 14.554 -2.762 -43.609 1.00 88.75 280 GLY A N 1
ATOM 2201 C CA . GLY A 1 280 ? 15.246 -1.850 -44.529 1.00 88.75 280 GLY A CA 1
ATOM 2202 C C . GLY A 1 280 ? 16.766 -2.037 -44.608 1.00 88.75 280 GLY A C 1
ATOM 2203 O O . GLY A 1 280 ? 17.392 -1.432 -45.464 1.00 88.75 280 GLY A O 1
ATOM 2204 N N . ALA A 1 281 ? 17.370 -2.833 -43.720 1.00 82.56 281 ALA A N 1
ATOM 2205 C CA . ALA A 1 281 ? 18.783 -3.214 -43.803 1.00 82.56 281 ALA A CA 1
ATOM 2206 C C . ALA A 1 281 ? 19.012 -4.502 -44.616 1.00 82.56 281 ALA A C 1
ATOM 2208 O O . ALA A 1 281 ? 20.161 -4.889 -44.826 1.00 82.56 281 ALA A O 1
ATOM 2209 N N . ALA A 1 282 ? 17.937 -5.198 -45.001 1.00 78.00 282 ALA A N 1
ATOM 2210 C CA . ALA A 1 282 ? 17.990 -6.418 -45.802 1.00 78.00 282 ALA A CA 1
ATOM 2211 C C . ALA A 1 282 ? 17.864 -6.156 -47.317 1.00 78.00 282 ALA A C 1
ATOM 2213 O O . ALA A 1 282 ? 18.109 -7.081 -48.092 1.00 78.00 282 ALA A O 1
ATOM 2214 N N . ASP A 1 283 ? 17.506 -4.927 -47.699 1.00 71.56 283 ASP A N 1
ATOM 2215 C CA . ASP A 1 283 ? 17.422 -4.424 -49.077 1.00 71.56 283 ASP A CA 1
ATOM 2216 C C . ASP A 1 283 ? 18.723 -3.708 -49.482 1.00 71.56 283 ASP A C 1
ATOM 2218 O O . ASP A 1 283 ? 19.140 -3.860 -50.655 1.00 71.56 283 ASP A O 1
#

Secondary structure (DSSP, 8-state):
---HHHHHSSPPPEEE--HHHHHHHHHHHHHHHHHIIIIIHHHHHHHHHHHHHHHHHHHHHHHTS---HHHHHHHHHHHHHHHHHHHHHHHHHHHHHHHHHHHHHHHHHHHHHHHHHHHTT-SEEEPP-PPPPHHHHHHHHHHHHHHHHHHHHHHHHHTT---HHHHHH-THHHHHHHHHHHHHHHHHHHHHHHHHTS-BTTB-----THHHHHHHHHHHHHHHHHGGGHHHHHHHHHHHHHHHHHHHHHHHHHHHHHHHHHHHHHHHHHHHHHHHHHHHT--

Radius of gyration: 22.12 Å; chains: 1; bounding box: 47×43×78 Å

pLDDT: mean 87.26, std 9.67, range [42.75, 96.44]

Foldseek 3Di:
DLDPPPVVVDDWDKDFDDPVLVVCLLVCLVVLLVCLVPPVLVVLVVQLVLLVVLLVCLCCCCPPLVQALLLLLVLLLLSLVLLLVLLVVLCVQPVLLAQLLQVSNLVSVQSLQSLVCVLVVHRIGTDRDDRPDQVVSSVVLVVLSVVLVVVSVVLCVVLVVPPVVSSVVRVVSVVVSVVVSVVVVVVSVVLSVVVVVDDRPPDHDYRPNSLSVLLSVQLVVLSVVLVVVRSVSSSCSSNVSSVVSSVVSVVSSVSSVVSSVSSVVSNVVSVVVVVVVVVVVVD

Sequence (283 aa):
MQLAALSILRSKQWVPLTADDLTSLDREGARGLNNATMHSLRLAHRRAWSALVTLGILVFGARTLGWPASGLLAFLAVSAALPVLMDIVRWSMARRWIRYSYLREHRTHELLMLAWQVEREQSVRLAPTSAPSEGKTLIVAVLCTLFGLPGVGALLVALDWTNLEQIWANYYLPLLTLGYVVWTLVRDFADIRYVMGANVGTRSLCLESDGALDIYALAAVFGVLMLPLGAVGALVLPFLVQLLRLAWCVWRYVWLRQARHMLSRRVHLHQTASARALAGAAD